Protein 1SNY (pdb70)

Structure (mmCIF, N/CA/C/O backbone):
data_1SNY
#
_entry.id   1SNY
#
_cell.length_a   71.700
_cell.length_b   73.900
_cell.length_c   92.300
_cell.angle_alpha   90.00
_cell.angle_beta   90.00
_cell.angle_gamma   90.00
#
_symmetry.space_group_name_H-M   'I 2 2 2'
#
loop_
_entity.id
_entity.type
_entity.pdbx_description
1 polymer 'sniffer CG10964-PA'
2 non-polymer 'NADP NICOTINAMIDE-ADENINE-DIN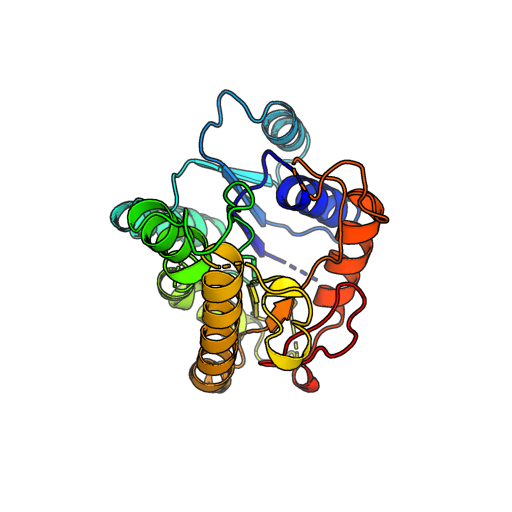UCLEOTIDE PHOSPHATE'
3 water water
#
loop_
_atom_site.group_PDB
_atom_site.id
_atom_site.type_symbol
_atom_site.label_atom_id
_atom_site.label_alt_id
_atom_site.label_comp_id
_atom_site.label_asym_id
_atom_site.label_entity_id
_atom_site.label_seq_id
_atom_site.pdbx_PDB_ins_code
_atom_site.Cartn_x
_atom_site.Cartn_y
_atom_site.Cartn_z
_atom_site.occupancy
_atom_site.B_iso_or_equiv
_atom_site.auth_seq_id
_atom_site.auth_comp_id
_atom_site.auth_asym_id
_atom_site.auth_atom_id
_atom_site.pdbx_PDB_model_num
ATOM 1 N N . HIS A 1 20 ? 21.531 6.811 23.725 1.00 39.67 1 HIS A N 1
ATOM 2 C CA . HIS A 1 20 ? 22.198 8.144 23.673 1.00 39.30 1 HIS A CA 1
ATOM 3 C C . HIS A 1 20 ? 21.176 9.278 23.688 1.00 39.06 1 HIS A C 1
ATOM 4 O O . HIS A 1 20 ? 20.172 9.233 22.981 1.00 39.60 1 HIS A O 1
ATOM 19 N N . ASN A 1 22 ? 20.676 12.977 22.738 1.00 33.51 3 ASN A N 1
ATOM 20 C CA . ASN A 1 22 ? 21.265 14.082 22.004 1.00 31.90 3 ASN A CA 1
ATOM 21 C C . ASN A 1 22 ? 21.182 15.358 22.826 1.00 30.64 3 ASN A C 1
ATOM 22 O O . ASN A 1 22 ? 22.172 16.074 22.969 1.00 30.91 3 ASN A O 1
ATOM 27 N N . SER A 1 23 ? 20.004 15.642 23.372 1.00 29.22 4 SER A N 1
ATOM 28 C CA . SER A 1 23 ? 19.834 16.847 24.168 1.00 26.90 4 SER A CA 1
ATOM 29 C C . SER A 1 23 ? 19.059 16.598 25.455 1.00 27.37 4 SER A C 1
ATOM 30 O O . SER A 1 23 ? 18.130 15.795 25.493 1.00 25.13 4 SER A O 1
ATOM 33 N N . ILE A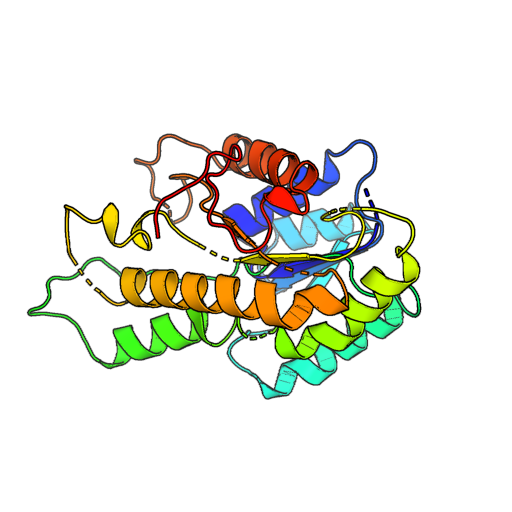 1 24 ? 19.454 17.292 26.514 1.00 25.03 5 ILE A N 1
ATOM 34 C CA . ILE A 1 24 ? 18.785 17.147 27.790 1.00 25.41 5 ILE A CA 1
ATOM 35 C C . ILE A 1 24 ? 18.765 18.470 28.527 1.00 25.07 5 ILE A C 1
ATOM 36 O O . ILE A 1 24 ? 19.723 19.248 28.462 1.00 26.45 5 ILE A O 1
ATOM 41 N N . LEU A 1 25 ? 17.654 18.728 29.206 1.00 24.00 6 LEU A N 1
ATOM 42 C CA . LEU A 1 25 ? 17.480 19.933 30.006 1.00 22.52 6 LEU A CA 1
ATOM 43 C C . LEU A 1 25 ? 17.342 19.480 31.461 1.00 24.18 6 LEU A C 1
ATOM 44 O O . LEU A 1 25 ? 16.456 18.688 31.778 1.00 23.08 6 LEU A O 1
ATOM 49 N N . ILE A 1 26 ? 18.227 19.960 32.332 1.00 22.41 7 ILE A N 1
ATOM 50 C CA . ILE A 1 26 ? 18.188 19.604 33.751 1.00 24.16 7 ILE A CA 1
ATOM 51 C C . ILE A 1 26 ? 18.091 20.879 34.582 1.00 25.04 7 ILE A C 1
ATOM 52 O O . ILE A 1 26 ? 18.906 21.784 34.418 1.00 26.25 7 ILE A O 1
ATOM 57 N N . THR A 1 27 ? 17.097 20.948 35.467 1.00 25.66 8 THR A N 1
ATOM 58 C CA . THR A 1 27 ? 16.907 22.126 36.318 1.00 25.59 8 THR A CA 1
ATOM 59 C C . THR A 1 27 ? 17.659 21.992 37.644 1.00 26.84 8 THR A C 1
ATOM 60 O O . THR A 1 27 ? 17.775 20.894 38.181 1.00 26.63 8 THR A O 1
ATOM 64 N N . GLY A 1 28 ? 18.177 23.114 38.153 1.00 29.41 9 GLY A N 1
ATOM 65 C CA . GLY A 1 28 ? 18.935 23.123 39.403 1.00 31.62 9 GLY A CA 1
ATOM 66 C C . GLY A 1 28 ? 20.250 22.350 39.347 1.00 35.74 9 GLY A C 1
ATOM 67 O O . GLY A 1 28 ? 20.379 21.299 39.985 1.00 37.02 9 GLY A O 1
ATOM 68 N N . CYS A 1 29 ? 21.242 22.864 38.616 1.00 36.87 10 CYS A N 1
ATOM 69 C CA . CYS A 1 29 ? 22.518 22.155 38.473 1.00 38.57 10 CYS A CA 1
ATOM 70 C C . CYS A 1 29 ? 23.755 22.746 39.158 1.00 40.87 10 CYS A C 1
ATOM 71 O O . CYS A 1 29 ? 24.859 22.207 39.021 1.00 40.59 10 CYS A O 1
ATOM 74 N N . ASN A 1 30 ? 23.590 23.844 39.886 1.00 42.33 11 ASN A N 1
ATOM 75 C CA . ASN A 1 30 ? 24.730 24.445 40.570 1.00 43.93 11 ASN A CA 1
ATOM 76 C C . ASN A 1 30 ? 25.062 23.675 41.845 1.00 44.93 11 ASN A C 1
ATOM 77 O O . ASN A 1 30 ? 26.199 23.712 42.323 1.00 45.38 11 ASN A O 1
ATOM 82 N N . ARG A 1 31 ? 24.071 22.968 42.385 1.00 44.69 12 ARG A N 1
ATOM 83 C CA . ARG A 1 31 ? 24.253 22.205 43.617 1.00 45.31 12 ARG A CA 1
ATOM 84 C C . ARG A 1 31 ? 23.914 20.723 43.492 1.00 44.80 12 ARG A C 1
ATOM 85 O O . ARG A 1 31 ? 23.590 20.227 42.416 1.00 46.54 12 ARG A O 1
ATOM 93 N N . GLY A 1 32 ? 23.992 20.039 44.630 1.00 42.89 13 GLY A N 1
ATOM 94 C CA . GLY A 1 32 ? 23.684 18.622 44.733 1.00 42.35 13 GLY A CA 1
ATOM 95 C C . GLY A 1 32 ? 23.553 17.747 43.498 1.00 41.75 13 GLY A C 1
ATOM 96 O O . GLY A 1 32 ? 24.398 17.767 42.606 1.00 40.69 13 GLY A O 1
ATOM 97 N N . LEU A 1 33 ? 22.475 16.968 43.463 1.00 40.92 14 LEU A N 1
ATOM 98 C CA . LEU A 1 33 ? 22.209 16.027 42.379 1.00 41.11 14 LEU A CA 1
ATOM 99 C C . LEU A 1 33 ? 22.229 16.629 40.972 1.00 41.38 14 LEU A C 1
ATOM 100 O O . LEU A 1 33 ? 22.637 15.965 40.013 1.00 40.58 14 LEU A O 1
ATOM 105 N N . GLY A 1 34 ? 21.793 17.878 40.844 1.00 41.17 15 GLY A N 1
ATOM 106 C CA . GLY A 1 34 ? 21.786 18.514 39.539 1.00 40.56 15 GLY A CA 1
ATOM 107 C C . GLY A 1 34 ? 23.191 18.548 38.975 1.00 41.06 15 GLY A C 1
ATOM 108 O O . GLY A 1 34 ? 23.438 18.138 37.839 1.00 40.15 15 GLY A O 1
ATOM 109 N N . LEU A 1 35 ? 24.119 19.035 39.789 1.00 40.67 16 LEU A N 1
ATOM 110 C CA . LEU A 1 35 ? 25.519 19.127 39.398 1.00 40.09 16 LEU A CA 1
ATOM 111 C C . LEU A 1 35 ? 26.113 17.732 39.224 1.00 39.80 16 LEU A C 1
ATOM 112 O O . LEU A 1 35 ? 26.927 17.498 38.329 1.00 38.66 16 LEU A O 1
ATOM 117 N N . GLY A 1 36 ? 25.703 16.812 40.093 1.00 38.86 17 GLY A N 1
ATOM 118 C CA . GLY A 1 36 ? 26.208 15.455 40.026 1.00 38.16 17 GLY A CA 1
ATOM 119 C C . GLY A 1 36 ? 25.811 14.787 38.729 1.00 38.58 17 GLY A C 1
ATOM 120 O O . GLY A 1 36 ? 26.601 14.047 38.134 1.00 38.22 17 GLY A O 1
ATOM 121 N N . LEU A 1 37 ? 24.582 15.050 38.289 1.00 37.07 18 LEU A N 1
ATOM 122 C CA . LEU A 1 37 ? 24.074 14.474 37.052 1.00 36.83 18 LEU A CA 1
ATOM 123 C C . LEU A 1 37 ? 24.843 15.028 35.866 1.00 35.91 18 LEU A C 1
ATOM 124 O O . LEU A 1 37 ? 25.180 14.292 34.944 1.00 36.30 18 LEU A O 1
ATOM 129 N N . VAL A 1 38 ? 25.108 16.332 35.885 1.00 35.72 19 VAL A N 1
ATOM 130 C CA . VAL A 1 38 ? 25.856 16.964 34.801 1.00 35.21 19 VAL A CA 1
ATOM 131 C C . VAL A 1 38 ? 27.176 16.225 34.604 1.00 36.59 19 VAL A C 1
ATOM 132 O O . VAL A 1 38 ? 27.482 15.765 33.505 1.00 37.09 19 VAL A O 1
ATOM 136 N N . LYS A 1 39 ? 27.948 16.098 35.679 1.00 36.76 20 LYS A N 1
ATOM 137 C CA . LYS A 1 39 ? 29.236 15.423 35.610 1.00 36.63 20 LYS A CA 1
ATOM 138 C C . LYS A 1 39 ? 29.109 13.982 35.133 1.00 37.84 20 LYS A C 1
ATOM 139 O O . LYS A 1 39 ? 29.897 13.527 34.309 1.00 37.84 20 LYS A O 1
ATOM 145 N N . ALA A 1 40 ? 28.119 13.264 35.649 1.00 37.32 21 ALA A N 1
ATOM 146 C CA . ALA A 1 40 ? 27.921 11.875 35.254 1.00 38.99 21 ALA A CA 1
ATOM 147 C C . ALA A 1 40 ? 27.552 11.774 33.776 1.00 39.85 21 ALA A C 1
ATOM 148 O O . ALA A 1 40 ? 27.906 10.804 33.109 1.00 40.02 21 ALA A O 1
ATOM 150 N N . LEU A 1 41 ? 26.834 12.773 33.272 1.00 40.68 22 LEU A N 1
ATOM 151 C CA . LEU A 1 41 ? 26.429 12.781 31.872 1.00 42.06 22 LEU A CA 1
ATOM 152 C C . LEU A 1 41 ? 27.660 12.923 30.991 1.00 44.22 22 LEU A C 1
ATOM 153 O O . LEU A 1 41 ? 27.764 12.290 29.936 1.00 43.72 22 LEU A O 1
ATOM 158 N N . LEU A 1 42 ? 28.593 13.756 31.441 1.00 44.69 23 LEU A N 1
ATOM 159 C CA . LEU A 1 42 ? 29.835 13.991 30.716 1.00 46.43 23 LEU A CA 1
ATOM 160 C C . LEU A 1 42 ? 30.706 12.735 30.665 1.00 47.91 23 LEU A C 1
ATOM 161 O O . LEU A 1 42 ? 31.241 12.388 29.613 1.00 48.91 23 LEU A O 1
ATOM 166 N N . ASN A 1 43 ? 30.842 12.052 31.799 1.00 48.88 24 ASN A N 1
ATOM 167 C CA . ASN A 1 43 ? 31.664 10.848 31.868 1.00 50.05 24 ASN A CA 1
ATOM 168 C C . ASN A 1 43 ? 31.159 9.734 30.962 1.00 50.37 24 ASN A C 1
ATOM 169 O O . ASN A 1 43 ? 31.800 8.691 30.839 1.00 50.00 24 ASN A O 1
ATOM 174 N N . LEU A 1 44 ? 30.007 9.946 30.337 1.00 50.66 25 LEU A N 1
ATOM 175 C CA . LEU A 1 44 ? 29.440 8.942 29.445 1.00 51.29 25 LEU A CA 1
ATOM 176 C C . LEU A 1 44 ? 30.271 8.839 28.170 1.00 51.86 25 LEU A C 1
ATOM 177 O O . LEU A 1 44 ? 30.771 9.843 27.662 1.00 50.76 25 LEU A O 1
ATOM 182 N N . PRO A 1 45 ? 30.430 7.618 27.636 1.00 51.92 26 PRO A N 1
ATOM 183 C CA . PRO A 1 45 ? 31.215 7.461 26.408 1.00 52.14 26 PRO A CA 1
ATOM 184 C C . PRO A 1 45 ? 30.687 8.393 25.320 1.00 51.92 26 PRO A C 1
ATOM 185 O O . PRO A 1 45 ? 31.460 9.068 24.639 1.00 52.42 26 PRO A O 1
ATOM 189 N N . GLN A 1 46 ? 29.364 8.430 25.181 1.00 50.86 27 GLN A N 1
ATOM 190 C CA . GLN A 1 46 ? 28.699 9.283 24.201 1.00 49.59 27 GLN A CA 1
ATOM 191 C C . GLN A 1 46 ? 27.875 10.335 24.943 1.00 48.04 27 GLN A C 1
ATOM 192 O O . GLN A 1 46 ? 26.658 10.216 25.053 1.00 47.59 27 GLN A O 1
ATOM 198 N N . PRO A 1 47 ? 28.533 11.379 25.468 1.00 46.95 28 PRO A N 1
ATOM 199 C CA . PRO A 1 47 ? 27.830 12.440 26.199 1.00 45.37 28 PRO A CA 1
ATOM 200 C C . PRO A 1 47 ? 26.845 13.198 25.314 1.00 43.67 28 PRO A C 1
ATOM 201 O O . PRO A 1 47 ? 26.969 13.195 24.090 1.00 45.46 28 PRO A O 1
ATOM 205 N N . PRO A 1 48 ? 25.845 13.853 25.920 1.00 42.00 29 PRO A N 1
ATOM 206 C CA . PRO A 1 48 ? 24.872 14.598 25.112 1.00 39.05 29 PRO A CA 1
ATOM 207 C C . PRO A 1 48 ? 25.533 15.707 24.296 1.00 36.88 29 PRO A C 1
ATOM 208 O O . PRO A 1 48 ? 26.530 16.287 24.726 1.00 35.11 29 PRO A O 1
ATOM 212 N N . GLN A 1 49 ? 24.974 15.998 23.124 1.00 34.39 30 GLN A N 1
ATOM 213 C CA . GLN A 1 49 ? 25.501 17.058 22.271 1.00 31.83 30 GLN A CA 1
ATOM 214 C C . GLN A 1 49 ? 25.107 18.400 22.866 1.00 31.34 30 GLN A C 1
ATOM 215 O O . GLN A 1 49 ? 25.854 19.376 22.787 1.00 29.67 30 GLN A O 1
ATOM 221 N N . HIS A 1 50 ? 23.921 18.444 23.463 1.00 30.86 31 HIS A N 1
ATOM 222 C CA . HIS A 1 50 ? 23.429 19.665 24.076 1.00 30.46 31 HIS A CA 1
ATOM 223 C C . HIS A 1 50 ? 22.946 19.354 25.485 1.00 32.50 31 HIS A C 1
ATOM 224 O O . HIS A 1 50 ? 21.964 18.628 25.678 1.00 32.43 31 HIS A O 1
ATOM 231 N N . LEU A 1 51 ? 23.657 19.898 26.464 1.00 31.20 32 LEU A N 1
ATOM 232 C CA . LEU A 1 51 ? 23.321 19.692 27.862 1.00 31.38 32 LEU A CA 1
ATOM 233 C C . LEU A 1 51 ? 22.903 21.039 28.441 1.00 29.65 32 LEU A C 1
ATOM 234 O O . LEU A 1 51 ? 23.755 21.826 28.847 1.00 29.35 32 LEU A O 1
ATOM 239 N N . PHE A 1 52 ? 21.599 21.313 28.454 1.00 27.83 33 PHE A N 1
ATOM 240 C CA . PHE A 1 52 ? 21.098 22.573 29.008 1.00 27.85 33 PHE A CA 1
ATOM 241 C C . PHE A 1 52 ? 20.968 22.462 30.518 1.00 30.03 33 PHE A C 1
ATOM 242 O O . PHE A 1 52 ? 20.397 21.497 31.044 1.00 26.82 33 PHE A O 1
ATOM 250 N N . THR A 1 53 ? 21.499 23.462 31.211 1.00 32.08 34 THR A N 1
ATOM 251 C CA . THR A 1 53 ? 21.481 23.485 32.664 1.00 35.41 34 THR A CA 1
ATOM 252 C C . THR A 1 53 ? 20.984 24.825 33.168 1.00 36.90 34 THR A C 1
ATOM 253 O O . THR A 1 53 ? 21.457 25.874 32.727 1.00 39.43 34 THR A O 1
ATOM 257 N N . THR A 1 54 ? 20.036 24.795 34.096 1.00 36.44 35 THR A N 1
ATOM 258 C CA . THR A 1 54 ? 19.505 26.025 34.659 1.00 35.93 35 THR A CA 1
ATOM 259 C C . THR A 1 54 ? 20.103 26.244 36.041 1.00 37.56 35 THR A C 1
ATOM 260 O O . THR A 1 54 ? 20.585 25.309 36.686 1.00 37.37 35 THR A O 1
ATOM 264 N N . CYS A 1 55 ? 20.073 27.492 36.481 1.00 37.97 36 CYS A N 1
ATOM 265 C CA . CYS A 1 55 ? 20.562 27.875 37.797 1.00 40.39 36 CYS A CA 1
ATOM 266 C C . CYS A 1 55 ? 20.083 29.304 37.973 1.00 40.87 36 CYS A C 1
ATOM 267 O O . CYS A 1 55 ? 19.910 30.022 36.990 1.00 41.48 36 CYS A O 1
ATOM 270 N N . ARG A 1 56 ? 19.846 29.711 39.214 1.00 43.30 37 ARG A N 1
ATOM 271 C CA . ARG A 1 56 ? 19.339 31.050 39.476 1.00 46.52 37 ARG A CA 1
ATOM 272 C C . ARG A 1 56 ? 20.376 32.166 39.471 1.00 48.39 37 ARG A C 1
ATOM 273 O O . ARG A 1 56 ? 20.053 33.314 39.168 1.00 47.42 37 ARG A O 1
ATOM 281 N N . ASN A 1 57 ? 21.618 31.832 39.802 1.00 50.51 38 ASN A N 1
ATOM 282 C CA . ASN A 1 57 ? 22.678 32.829 39.826 1.00 52.63 38 ASN A CA 1
ATOM 283 C C . ASN A 1 57 ? 23.909 32.300 39.106 1.00 53.60 38 ASN A C 1
ATOM 284 O O . ASN A 1 57 ? 24.696 31.540 39.674 1.00 53.27 38 ASN A O 1
ATOM 289 N N . ARG A 1 58 ? 24.067 32.695 37.847 1.00 54.73 39 ARG A N 1
ATOM 290 C CA . ARG A 1 58 ? 25.214 32.252 37.068 1.00 56.36 39 ARG A CA 1
ATOM 291 C C . ARG A 1 58 ? 26.495 32.785 37.698 1.00 57.71 39 ARG A C 1
ATOM 292 O O . ARG A 1 58 ? 27.537 32.129 37.648 1.00 57.77 39 ARG A O 1
ATOM 300 N N . GLU A 1 59 ? 26.409 33.976 38.290 1.00 59.02 40 GLU A N 1
ATOM 301 C CA . GLU A 1 59 ? 27.558 34.593 38.947 1.00 60.75 40 GLU A CA 1
ATOM 302 C C . GLU A 1 59 ? 28.134 33.576 39.922 1.00 61.25 40 GLU A C 1
ATOM 303 O O . GLU A 1 59 ? 29.351 33.421 40.034 1.00 61.79 40 GLU A O 1
ATOM 305 N N . GLN A 1 60 ? 27.247 32.889 40.634 1.00 61.60 41 GLN A N 1
ATOM 306 C CA . GLN A 1 60 ? 27.669 31.857 41.567 1.00 62.02 41 GLN A CA 1
ATOM 307 C C . GLN A 1 60 ? 27.897 30.632 40.694 1.00 62.17 41 GLN A C 1
ATOM 308 O O . GLN A 1 60 ? 28.417 30.751 39.583 1.00 62.56 41 GLN A O 1
ATOM 310 N N . ALA A 1 61 ? 27.500 29.462 41.179 1.00 62.08 42 ALA A N 1
ATOM 311 C CA . ALA A 1 61 ? 27.666 28.239 40.404 1.00 61.75 42 ALA A CA 1
ATOM 312 C C . ALA A 1 61 ? 29.016 28.255 39.696 1.00 61.13 42 ALA A C 1
ATOM 313 O O . ALA A 1 61 ? 29.099 28.030 38.488 1.00 60.23 42 ALA A O 1
ATOM 315 N N . LYS A 1 62 ? 30.069 28.541 40.454 1.00 60.61 43 LYS A N 1
ATOM 316 C CA . LYS A 1 62 ? 31.414 28.589 39.902 1.00 59.74 43 LYS A CA 1
ATOM 317 C C . LYS A 1 62 ? 31.765 27.243 39.284 1.00 59.08 43 LYS A C 1
ATOM 318 O O . LYS A 1 62 ? 32.270 27.177 38.164 1.00 58.91 43 LYS A O 1
ATOM 320 N N . GLU A 1 63 ? 31.490 26.170 40.018 1.00 57.94 44 GLU A N 1
ATOM 321 C CA . GLU A 1 63 ? 31.788 24.831 39.529 1.00 57.28 44 GLU A CA 1
ATOM 322 C C . GLU A 1 63 ? 31.047 24.522 38.229 1.00 56.57 44 GLU A C 1
ATOM 323 O O . GLU A 1 63 ? 31.612 23.912 37.324 1.00 55.84 44 GLU A O 1
ATOM 329 N N . LEU A 1 64 ? 29.789 24.946 38.136 1.00 55.85 45 LEU A N 1
ATOM 330 C CA . LEU A 1 64 ? 28.999 24.719 36.926 1.00 55.40 45 LEU A CA 1
ATOM 331 C C . LEU A 1 64 ? 29.509 25.634 35.822 1.00 55.84 45 LEU A C 1
ATOM 332 O O . LEU A 1 64 ? 29.601 25.237 34.659 1.00 55.20 45 LEU A O 1
ATOM 337 N N . GLU A 1 65 ? 29.834 26.866 36.199 1.00 56.38 46 GLU A N 1
ATOM 338 C CA . GLU A 1 65 ? 30.342 27.854 35.257 1.00 56.62 46 GLU A CA 1
ATOM 339 C C . GLU A 1 65 ? 31.718 27.420 34.756 1.00 56.64 46 GLU A C 1
ATOM 340 O O . GLU A 1 65 ? 32.111 27.729 33.629 1.00 56.20 46 GLU A O 1
ATOM 346 N N . ASP A 1 66 ? 32.442 26.695 35.604 1.00 56.25 47 ASP A N 1
ATOM 347 C CA . ASP A 1 66 ? 33.768 26.204 35.260 1.00 56.24 47 ASP A CA 1
ATOM 348 C C . ASP A 1 66 ? 33.634 25.010 34.324 1.00 56.21 47 ASP A C 1
ATOM 349 O O . ASP A 1 66 ? 34.383 24.882 33.356 1.00 56.68 47 ASP A O 1
ATOM 351 N N . LEU A 1 67 ? 32.680 24.133 34.620 1.00 55.62 48 LEU A N 1
ATOM 352 C CA . LEU A 1 67 ? 32.445 22.961 33.785 1.00 55.34 48 LEU A CA 1
ATOM 353 C C . LEU A 1 67 ? 32.061 23.425 32.388 1.00 55.06 48 LEU A C 1
ATOM 354 O O . LEU A 1 67 ? 32.385 22.775 31.394 1.00 56.11 48 LEU A O 1
ATOM 359 N N . ALA A 1 68 ? 31.365 24.557 32.325 1.00 54.70 49 ALA A N 1
ATOM 360 C CA . ALA A 1 68 ? 30.925 25.129 31.059 1.00 54.47 49 ALA A CA 1
ATOM 361 C C . ALA A 1 68 ? 32.122 25.610 30.249 1.00 54.69 49 ALA A C 1
ATOM 362 O O . ALA A 1 68 ? 32.227 25.342 29.050 1.00 53.86 49 ALA A O 1
ATOM 364 N N . LYS A 1 69 ? 33.024 26.321 30.916 1.00 54.66 50 LYS A N 1
ATOM 365 C CA . LYS A 1 69 ? 34.216 26.847 30.268 1.00 54.63 50 LYS A CA 1
ATOM 366 C C . LYS A 1 69 ? 35.142 25.736 29.784 1.00 53.77 50 LYS A C 1
ATOM 367 O O . LYS A 1 69 ? 36.092 25.992 29.047 1.00 54.85 50 LYS A O 1
ATOM 373 N N . ASN A 1 70 ? 34.862 24.504 30.195 1.00 52.22 51 ASN A N 1
ATOM 374 C CA . ASN A 1 70 ? 35.674 23.361 29.794 1.00 50.45 51 ASN A CA 1
ATOM 375 C C . ASN A 1 70 ? 34.912 22.399 28.890 1.00 49.30 51 ASN A C 1
ATOM 376 O O . ASN A 1 70 ? 35.510 21.562 28.214 1.00 48.53 51 ASN A O 1
ATOM 381 N N . HIS A 1 71 ? 33.589 22.513 28.887 1.00 47.29 52 HIS A N 1
ATOM 382 C CA . HIS A 1 71 ? 32.758 21.653 28.057 1.00 45.59 52 HIS A CA 1
ATOM 383 C C . HIS A 1 71 ? 31.729 22.503 27.315 1.00 44.80 52 HIS A C 1
ATOM 384 O O . HIS A 1 71 ? 30.780 23.015 27.915 1.00 44.56 52 HIS A O 1
ATOM 391 N N . SER A 1 72 ? 31.931 22.652 26.008 1.00 42.71 53 SER A N 1
ATOM 392 C CA . SER A 1 72 ? 31.048 23.459 25.175 1.00 41.45 53 SER A CA 1
ATOM 393 C C . SER A 1 72 ? 29.674 22.837 24.933 1.00 39.96 53 SER A C 1
ATOM 394 O O . SER A 1 72 ? 28.750 23.530 24.516 1.00 38.96 53 SER A O 1
ATOM 397 N N . ASN A 1 73 ? 29.535 21.538 25.181 1.00 39.57 54 ASN A N 1
ATOM 398 C CA . ASN A 1 73 ? 28.238 20.897 24.991 1.00 39.84 54 ASN A CA 1
ATOM 399 C C . ASN A 1 73 ? 27.300 21.343 26.113 1.00 39.85 54 ASN A C 1
ATOM 400 O O . ASN A 1 73 ? 26.088 21.137 26.053 1.00 39.47 54 ASN A O 1
ATOM 405 N N . ILE A 1 74 ? 27.875 21.974 27.131 1.00 39.59 55 ILE A N 1
ATOM 406 C CA . ILE A 1 74 ? 27.099 22.480 28.255 1.00 39.97 55 ILE A CA 1
ATOM 407 C C . ILE A 1 74 ? 26.551 23.861 27.904 1.00 39.58 55 ILE A C 1
ATOM 408 O O . ILE A 1 74 ? 27.270 24.705 27.372 1.00 40.40 55 ILE A O 1
ATOM 413 N N . HIS A 1 75 ? 25.271 24.078 28.188 1.00 39.97 56 HIS A N 1
ATOM 414 C CA . HIS A 1 75 ? 24.619 25.360 27.925 1.00 39.26 56 HIS A CA 1
ATOM 415 C C . HIS A 1 75 ? 23.984 25.829 29.230 1.00 40.33 56 HIS A C 1
ATOM 416 O O . HIS A 1 75 ? 23.113 25.152 29.779 1.00 39.18 56 HIS A O 1
ATOM 423 N N . ILE A 1 76 ? 24.415 26.982 29.729 1.00 39.06 57 ILE A N 1
ATOM 424 C CA . ILE A 1 76 ? 23.861 27.503 30.968 1.00 39.53 57 ILE A CA 1
ATOM 425 C C . ILE A 1 76 ? 22.743 28.503 30.701 1.00 39.11 57 ILE A C 1
ATOM 426 O O . ILE A 1 76 ? 22.931 29.489 29.992 1.00 38.45 57 ILE A O 1
ATOM 431 N N . LEU A 1 77 ? 21.574 28.231 31.269 1.00 38.42 58 LEU A N 1
ATOM 432 C CA . LEU A 1 77 ? 20.414 29.101 31.116 1.00 39.45 58 LEU A CA 1
ATOM 433 C C . LEU A 1 77 ? 20.070 29.615 32.509 1.00 40.18 58 LEU A C 1
ATOM 434 O O . LEU A 1 77 ? 19.921 28.824 33.444 1.00 40.97 58 LEU A O 1
ATOM 439 N N . GLU A 1 78 ? 19.951 30.931 32.656 1.00 40.98 59 GLU A N 1
ATOM 440 C CA . GLU A 1 78 ? 19.638 31.506 33.960 1.00 41.04 59 GLU A CA 1
ATOM 441 C C . GLU A 1 78 ? 18.158 31.833 34.081 1.00 40.12 59 GLU A C 1
ATOM 442 O O . GLU A 1 78 ? 17.588 32.527 33.236 1.00 40.37 59 GLU A O 1
ATOM 448 N N . ILE A 1 79 ? 17.539 31.334 35.147 1.00 37.75 60 ILE A N 1
ATOM 449 C CA . ILE A 1 79 ? 16.117 31.547 35.360 1.00 36.66 60 ILE A CA 1
ATOM 450 C C . ILE A 1 79 ? 15.678 31.062 36.733 1.00 36.54 60 ILE A C 1
ATOM 451 O O . ILE A 1 79 ? 16.280 30.147 37.298 1.00 35.21 60 ILE A O 1
ATOM 456 N N . ASP A 1 80 ? 14.644 31.695 37.278 1.00 36.85 61 ASP A N 1
ATOM 457 C CA . ASP A 1 80 ? 14.088 31.258 38.554 1.00 37.43 61 ASP A CA 1
ATOM 458 C C . ASP A 1 80 ? 12.771 30.618 38.127 1.00 36.96 61 ASP A C 1
ATOM 459 O O . ASP A 1 80 ? 11.833 31.304 37.715 1.00 35.79 61 ASP A O 1
ATOM 464 N N . LEU A 1 81 ? 12.723 29.294 38.206 1.00 35.50 62 LEU A N 1
ATOM 465 C CA . LEU A 1 81 ? 11.554 28.533 37.784 1.00 35.39 62 LEU A CA 1
ATOM 466 C C . LEU A 1 81 ? 10.193 29.030 38.275 1.00 34.61 62 LEU A C 1
ATOM 467 O O . LEU A 1 81 ? 9.160 28.645 37.729 1.00 33.89 62 LEU A O 1
ATOM 472 N N . ARG A 1 82 ? 10.187 29.889 39.290 1.00 34.93 63 ARG A N 1
ATOM 473 C CA . ARG A 1 82 ? 8.935 30.430 39.814 1.00 35.69 63 ARG A CA 1
ATOM 474 C C . ARG A 1 82 ? 8.344 31.483 38.873 1.00 36.47 63 ARG A C 1
ATOM 475 O O . ARG A 1 82 ? 7.175 31.851 38.991 1.00 35.84 63 ARG A O 1
ATOM 483 N N . ASN A 1 83 ? 9.151 31.959 37.931 1.00 38.04 64 ASN A N 1
ATOM 484 C CA . ASN A 1 83 ? 8.693 32.970 36.981 1.00 39.18 64 ASN A CA 1
ATOM 485 C C . ASN A 1 83 ? 8.131 32.315 35.723 1.00 38.86 64 ASN A C 1
ATOM 486 O O . ASN A 1 83 ? 8.806 32.229 34.693 1.00 38.37 64 ASN A O 1
ATOM 491 N N . PHE A 1 84 ? 6.883 31.867 35.817 1.00 37.62 65 PHE A N 1
ATOM 492 C CA . PHE A 1 84 ? 6.205 31.188 34.720 1.00 37.45 65 PHE A CA 1
ATOM 493 C C . PHE A 1 84 ? 6.186 31.922 33.383 1.00 38.23 65 PHE A C 1
ATOM 494 O O . PHE A 1 84 ? 6.071 31.292 32.330 1.00 37.41 65 PHE A O 1
ATOM 502 N N . ASP A 1 85 ? 6.295 33.247 33.414 1.00 39.53 66 ASP A N 1
ATOM 503 C CA . ASP A 1 85 ? 6.279 34.015 32.175 1.00 40.41 66 ASP A CA 1
ATOM 504 C C . ASP A 1 85 ? 7.617 33.940 31.461 1.00 39.80 66 ASP A C 1
ATOM 505 O O . ASP A 1 85 ? 7.716 34.245 30.273 1.00 40.75 66 ASP A O 1
ATOM 510 N N . ALA A 1 86 ? 8.642 33.519 32.191 1.00 38.87 67 ALA A N 1
ATOM 511 C CA . ALA A 1 86 ? 9.980 33.406 31.634 1.00 37.94 67 ALA A CA 1
ATOM 512 C C . ALA A 1 86 ? 10.193 32.100 30.863 1.00 37.35 67 ALA A C 1
ATOM 513 O O . ALA A 1 86 ? 11.206 31.937 30.184 1.00 38.04 67 ALA A O 1
ATOM 515 N N . TYR A 1 87 ? 9.244 31.174 30.963 1.00 37.54 68 TYR A N 1
ATOM 516 C CA . TYR A 1 87 ? 9.373 29.890 30.279 1.00 36.81 68 TYR A CA 1
ATOM 517 C C . TYR A 1 87 ? 9.381 29.993 28.762 1.00 37.16 68 TYR A C 1
ATOM 518 O O . TYR A 1 87 ? 10.162 29.311 28.098 1.00 36.79 68 TYR A O 1
ATOM 527 N N . ASP A 1 88 ? 8.505 30.828 28.213 1.00 38.46 69 ASP A N 1
ATOM 528 C CA . ASP A 1 88 ? 8.432 31.000 26.766 1.00 40.09 69 ASP A CA 1
ATOM 529 C C . ASP A 1 88 ? 9.810 31.239 26.156 1.00 39.68 69 ASP A C 1
ATOM 530 O O . ASP A 1 88 ? 10.125 30.704 25.095 1.00 39.90 69 ASP A O 1
ATOM 535 N N . LYS A 1 89 ? 10.635 32.034 26.830 1.00 38.93 70 LYS A N 1
ATOM 536 C CA . LYS A 1 89 ? 11.963 32.323 26.317 1.00 39.98 70 LYS A CA 1
ATOM 537 C C . LYS A 1 89 ? 12.919 31.166 26.557 1.00 39.76 70 LYS A C 1
ATOM 538 O O . LYS A 1 89 ? 13.824 30.926 25.757 1.00 39.31 70 LYS A O 1
ATOM 544 N N . LEU A 1 90 ? 12.732 30.455 27.665 1.00 38.01 71 LEU A N 1
ATOM 545 C CA . LEU A 1 90 ? 13.596 29.323 27.958 1.00 37.83 71 LEU A CA 1
ATOM 546 C C . LEU A 1 90 ? 13.495 28.368 26.777 1.00 36.57 71 LEU A C 1
ATOM 547 O O . LEU A 1 90 ? 14.505 27.973 26.198 1.00 36.67 71 LEU A O 1
ATOM 552 N N . VAL A 1 91 ? 12.264 28.015 26.421 1.00 35.33 72 VAL A N 1
ATOM 553 C CA . VAL A 1 91 ? 12.009 27.107 25.310 1.00 35.92 72 VAL A CA 1
ATOM 554 C C . VAL A 1 91 ? 12.489 27.684 23.984 1.00 35.78 72 VAL A C 1
ATOM 555 O O . VAL A 1 91 ? 12.917 26.946 23.098 1.00 34.89 72 VAL A O 1
ATOM 559 N N . ALA A 1 92 ? 12.412 29.004 23.847 1.00 36.01 73 ALA A N 1
ATOM 560 C CA . ALA A 1 92 ? 12.858 29.653 22.622 1.00 35.55 73 ALA A CA 1
ATOM 561 C C . ALA A 1 92 ? 14.347 29.402 22.448 1.00 34.24 73 ALA A C 1
ATOM 562 O O . ALA A 1 92 ? 14.788 28.953 21.393 1.00 36.03 73 ALA A O 1
ATOM 564 N N . ASP A 1 93 ? 15.118 29.679 23.495 1.00 34.41 74 ASP A N 1
ATOM 565 C CA . ASP A 1 93 ? 16.559 29.481 23.445 1.00 33.66 74 ASP A CA 1
ATOM 566 C C . ASP A 1 93 ? 16.915 28.034 23.121 1.00 33.08 74 ASP A C 1
ATOM 567 O O . ASP A 1 93 ? 17.853 27.768 22.370 1.00 30.22 74 ASP A O 1
ATOM 572 N N . ILE A 1 94 ? 16.167 27.096 23.687 1.00 31.95 75 ILE A N 1
ATOM 573 C CA . ILE A 1 94 ? 16.432 25.691 23.429 1.00 31.48 75 ILE A CA 1
ATOM 574 C C . ILE A 1 94 ? 16.172 25.359 21.965 1.00 33.04 75 ILE A C 1
ATOM 575 O O . ILE A 1 94 ? 17.043 24.826 21.278 1.00 34.64 75 ILE A O 1
ATOM 580 N N . GLU A 1 95 ? 14.976 25.687 21.488 1.00 34.99 76 GLU A N 1
ATOM 581 C CA . GLU A 1 95 ? 14.601 25.401 20.109 1.00 38.43 76 GLU A CA 1
ATOM 582 C C . GLU A 1 95 ? 15.601 25.980 19.108 1.00 39.02 76 GLU A C 1
ATOM 583 O O . GLU A 1 95 ? 15.904 25.356 18.092 1.00 38.86 76 GLU A O 1
ATOM 589 N N . GLY A 1 96 ? 16.115 27.170 19.400 1.00 39.84 77 GLY A N 1
ATOM 590 C CA . GLY A 1 96 ? 17.072 27.789 18.504 1.00 40.33 77 GLY A CA 1
ATOM 591 C C . GLY A 1 96 ? 18.312 26.934 18.332 1.00 41.81 77 GLY A C 1
ATOM 592 O O . GLY A 1 96 ? 18.902 26.881 17.249 1.00 42.91 77 GLY A O 1
ATOM 593 N N . VAL A 1 97 ? 18.702 26.247 19.400 1.00 41.02 78 VAL A N 1
ATOM 594 C CA . VAL A 1 97 ? 19.884 25.402 19.371 1.00 40.25 78 VAL A CA 1
ATOM 595 C C . VAL A 1 97 ? 19.618 24.006 18.813 1.00 40.51 78 VAL A C 1
ATOM 596 O O . VAL A 1 97 ? 20.352 23.533 17.943 1.00 39.74 78 VAL A O 1
ATOM 600 N N . THR A 1 98 ? 18.569 23.352 19.303 1.00 40.19 79 THR A N 1
ATOM 601 C CA . THR A 1 98 ? 18.239 21.999 18.858 1.00 40.04 79 THR A CA 1
ATOM 602 C C . THR A 1 98 ? 17.501 21.949 17.525 1.00 41.74 79 THR A C 1
ATOM 603 O O . THR A 1 98 ? 17.731 21.051 16.716 1.00 42.23 79 THR A O 1
ATOM 607 N N . LYS A 1 99 ? 16.602 22.903 17.310 1.00 43.18 80 LYS A N 1
ATOM 608 C CA . LYS A 1 99 ? 15.827 22.976 16.073 1.00 44.96 80 LYS A CA 1
ATOM 609 C C . LYS A 1 99 ? 14.941 21.751 15.844 1.00 44.12 80 LYS A C 1
ATOM 610 O O . LYS A 1 99 ? 14.228 21.311 16.746 1.00 45.82 80 LYS A O 1
ATOM 616 N N . ASP A 1 100 ? 14.999 21.201 14.636 1.00 44.01 81 ASP A N 1
ATOM 617 C CA . ASP A 1 100 ? 14.187 20.045 14.260 1.00 42.53 81 ASP A CA 1
ATOM 618 C C . ASP A 1 100 ? 14.474 18.762 15.030 1.00 40.06 81 ASP A C 1
ATOM 619 O O . ASP A 1 100 ? 13.803 17.757 14.819 1.00 39.76 81 ASP A O 1
ATOM 624 N N . GLN A 1 101 ? 15.473 18.776 15.904 1.00 37.25 82 GLN A N 1
ATOM 625 C CA . GLN A 1 101 ? 15.771 17.581 16.681 1.00 35.48 82 GLN A CA 1
ATOM 626 C C . GLN A 1 101 ? 15.051 17.585 18.026 1.00 32.57 82 GLN A C 1
ATOM 627 O O . GLN A 1 101 ? 15.032 16.571 18.720 1.00 33.26 82 GLN A O 1
ATOM 633 N N . GLY A 1 102 ? 14.463 18.727 18.380 1.00 28.31 83 GLY A N 1
ATOM 634 C CA . GLY A 1 102 ? 13.738 18.854 19.635 1.00 26.43 83 GLY A CA 1
ATOM 635 C C . GLY A 1 102 ? 14.578 18.610 20.879 1.00 26.03 83 GLY A C 1
ATOM 636 O O . GLY A 1 102 ? 15.809 18.675 20.838 1.00 25.51 83 GLY A O 1
ATOM 637 N N . LEU A 1 103 ? 13.906 18.325 21.991 1.00 23.69 84 LEU A N 1
ATOM 638 C CA . LEU A 1 103 ? 14.573 18.063 23.262 1.00 22.50 84 LEU A CA 1
ATOM 639 C C . LEU A 1 103 ? 14.270 16.623 23.651 1.00 22.38 84 LEU A C 1
ATOM 640 O O . LEU A 1 103 ? 13.106 16.256 23.791 1.00 21.46 84 LEU A O 1
ATOM 645 N N . ASN A 1 104 ? 15.300 15.805 23.824 1.00 21.54 85 ASN A N 1
ATOM 646 C CA . ASN A 1 104 ? 15.055 14.417 24.196 1.00 21.06 85 ASN A CA 1
ATOM 647 C C . ASN A 1 104 ? 14.633 14.226 25.638 1.00 21.79 85 ASN A C 1
ATOM 648 O O . ASN A 1 104 ? 13.786 13.386 25.926 1.00 21.99 85 ASN A O 1
ATOM 653 N N . VAL A 1 105 ? 15.218 14.990 26.556 1.00 21.63 86 VAL A N 1
ATOM 654 C CA . VAL A 1 105 ? 14.876 14.790 27.958 1.00 20.66 86 VAL A CA 1
ATOM 655 C C . VAL A 1 105 ? 14.722 16.029 28.798 1.00 20.57 86 VAL A C 1
ATOM 656 O O . VAL A 1 105 ? 15.553 16.938 28.744 1.00 21.25 86 VAL A O 1
ATOM 660 N N . LEU A 1 106 ? 13.638 16.063 29.569 1.00 18.69 87 LEU A N 1
ATOM 661 C CA . LEU A 1 106 ? 13.398 17.152 30.497 1.00 19.00 87 LEU A CA 1
ATOM 662 C C . LEU A 1 106 ? 13.591 16.480 31.839 1.00 19.81 87 LEU A C 1
ATOM 663 O O . LEU A 1 106 ? 12.868 15.535 32.172 1.00 20.32 87 LEU A O 1
ATOM 668 N N . PHE A 1 107 ? 14.577 16.944 32.597 1.00 19.81 88 PHE A N 1
ATOM 669 C CA . PHE A 1 107 ? 14.835 16.367 33.902 1.00 22.23 88 PHE A CA 1
ATOM 670 C C . PHE A 1 107 ? 14.550 17.402 34.979 1.00 22.03 88 PHE A C 1
ATOM 671 O O . PHE A 1 107 ? 15.401 18.246 35.279 1.00 23.22 88 PHE A O 1
ATOM 679 N N . ASN A 1 108 ? 13.332 17.341 35.526 1.00 20.50 89 ASN A N 1
ATOM 680 C CA . ASN A 1 108 ? 12.879 18.230 36.592 1.00 21.19 89 ASN A CA 1
ATOM 681 C C . ASN A 1 108 ? 13.606 17.829 37.866 1.00 23.14 89 ASN A C 1
ATOM 682 O O . ASN A 1 108 ? 13.208 16.878 38.538 1.00 23.11 89 ASN A O 1
ATOM 687 N N . ASN A 1 109 ? 14.658 18.562 38.214 1.00 23.08 90 ASN A N 1
ATOM 688 C CA . ASN A 1 109 ? 15.438 18.225 39.399 1.00 23.90 90 ASN A CA 1
ATOM 689 C C . ASN A 1 109 ? 15.305 19.261 40.494 1.00 25.37 90 ASN A C 1
ATOM 690 O O . ASN A 1 109 ? 15.433 18.941 41.672 1.00 26.76 90 ASN A O 1
ATOM 695 N N . ALA A 1 110 ? 15.051 20.503 40.098 1.00 26.55 91 ALA A N 1
ATOM 696 C CA . ALA A 1 110 ? 14.896 21.595 41.046 1.00 27.28 91 ALA A CA 1
ATOM 697 C C . ALA A 1 110 ? 13.832 21.263 42.083 1.00 28.49 91 ALA A C 1
ATOM 698 O O . ALA A 1 110 ? 12.697 20.935 41.744 1.00 31.00 91 ALA A O 1
ATOM 700 N N . GLY A 1 111 ? 14.206 21.359 43.352 1.00 28.75 92 GLY A N 1
ATOM 701 C CA . GLY A 1 111 ? 13.270 21.073 44.419 1.00 26.97 92 GLY A CA 1
ATOM 702 C C . GLY A 1 111 ? 13.722 21.722 45.709 1.00 25.62 92 GLY A C 1
ATOM 703 O O . GLY A 1 111 ? 14.864 22.169 45.809 1.00 26.12 92 GLY A O 1
ATOM 704 N N . ILE A 1 112 ? 12.823 21.792 46.687 1.00 23.76 93 ILE A N 1
ATOM 705 C CA . ILE A 1 112 ? 13.135 22.365 47.989 1.00 24.82 93 ILE A CA 1
ATOM 706 C C . ILE A 1 112 ? 12.478 21.525 49.069 1.00 27.20 93 ILE A C 1
ATOM 707 O O . ILE A 1 112 ? 11.470 20.866 48.829 1.00 25.65 93 ILE A O 1
ATOM 712 N N . ALA A 1 113 ? 13.066 21.549 50.259 1.00 30.10 94 ALA A N 1
ATOM 713 C CA . ALA A 1 113 ? 12.544 20.815 51.402 1.00 31.82 94 ALA A CA 1
ATOM 714 C C . ALA A 1 113 ? 12.708 21.703 52.624 1.00 33.86 94 ALA A C 1
ATOM 715 O O . ALA A 1 113 ? 13.829 21.950 53.068 1.00 37.33 94 ALA A O 1
ATOM 717 N N . PRO A 1 114 ? 11.597 22.210 53.178 1.00 34.75 95 PRO A N 1
ATOM 718 C CA . PRO A 1 114 ? 11.719 23.069 54.359 1.00 35.82 95 PRO A CA 1
ATOM 719 C C . PRO A 1 114 ? 12.202 22.269 55.561 1.00 35.70 95 PRO A C 1
ATOM 720 O O . PRO A 1 114 ? 12.255 21.042 55.518 1.00 35.26 95 PRO A O 1
ATOM 724 N N . LYS A 1 115 ? 12.560 22.971 56.629 1.00 38.16 96 LYS A N 1
ATOM 725 C CA . LYS A 1 115 ? 13.025 22.318 57.846 1.00 39.62 96 LYS A CA 1
ATOM 726 C C . LYS A 1 115 ? 11.907 21.461 58.422 1.00 38.91 96 LYS A C 1
ATOM 727 O O . LYS A 1 115 ? 10.734 21.813 58.323 1.00 38.88 96 LYS A O 1
ATOM 733 N N . SER A 1 116 ? 12.276 20.336 59.020 1.00 39.24 97 SER A N 1
ATOM 734 C CA . SER A 1 116 ? 11.308 19.435 59.635 1.00 39.85 97 SER A CA 1
ATOM 735 C C . SER A 1 116 ? 10.445 20.218 60.621 1.00 37.93 97 SER A C 1
ATOM 736 O O . SER A 1 116 ? 10.927 21.137 61.277 1.00 39.04 97 SER A O 1
ATOM 739 N N . ALA A 1 117 ? 9.167 19.867 60.714 1.00 35.82 98 ALA A N 1
ATOM 740 C CA . ALA A 1 117 ? 8.265 20.553 61.634 1.00 33.36 98 ALA A CA 1
ATOM 741 C C . ALA A 1 117 ? 7.022 19.725 61.941 1.00 32.95 98 ALA A C 1
ATOM 742 O O . ALA A 1 117 ? 6.454 19.077 61.058 1.00 31.94 98 ALA A O 1
ATOM 744 N N . ARG A 1 118 ? 6.600 19.753 63.202 1.00 32.19 99 ARG A N 1
ATOM 745 C CA . ARG A 1 118 ? 5.422 19.007 63.625 1.00 31.75 99 ARG A CA 1
ATOM 746 C C . ARG A 1 118 ? 4.146 19.680 63.132 1.00 30.06 99 ARG A C 1
ATOM 747 O O . ARG A 1 118 ? 4.125 20.881 62.879 1.00 28.08 99 ARG A O 1
ATOM 755 N N . ILE A 1 119 ? 3.081 18.898 62.994 1.00 29.22 100 ILE A N 1
ATOM 756 C CA . ILE A 1 119 ? 1.817 19.441 62.511 1.00 29.84 100 ILE A CA 1
ATOM 757 C C . ILE A 1 119 ? 1.391 20.689 63.283 1.00 31.25 100 ILE A C 1
ATOM 758 O O . ILE A 1 119 ? 0.825 21.619 62.709 1.00 31.04 100 ILE A O 1
ATOM 763 N N . THR A 1 120 ? 1.700 20.730 64.575 1.00 31.82 101 THR A N 1
ATOM 764 C CA . THR A 1 120 ? 1.336 21.878 65.402 1.00 31.82 101 THR A CA 1
ATOM 765 C C . THR A 1 120 ? 2.130 23.148 65.094 1.00 32.53 101 THR A C 1
ATOM 766 O O . THR A 1 120 ? 1.857 24.197 65.670 1.00 33.52 101 THR A O 1
ATOM 770 N N . ALA A 1 121 ? 3.101 23.058 64.188 1.00 32.63 102 ALA A N 1
ATOM 771 C CA . ALA A 1 121 ? 3.924 24.214 63.830 1.00 32.50 102 ALA A CA 1
ATOM 772 C C . ALA A 1 121 ? 3.979 24.487 62.326 1.00 31.47 102 ALA A C 1
ATOM 773 O O . ALA A 1 121 ? 4.698 25.383 61.873 1.00 31.80 102 ALA A O 1
ATOM 775 N N . VAL A 1 122 ? 3.215 23.723 61.553 1.00 29.12 103 VAL A N 1
ATOM 776 C CA . VAL A 1 122 ? 3.184 23.889 60.106 1.00 26.72 103 VAL A CA 1
ATOM 777 C C . VAL A 1 122 ? 2.586 25.237 59.695 1.00 26.83 103 VAL A C 1
ATOM 778 O O . VAL A 1 122 ? 1.547 25.646 60.205 1.00 26.52 103 VAL A O 1
ATOM 782 N N . ARG A 1 123 ? 3.255 25.926 58.777 1.00 27.09 104 ARG A N 1
ATOM 783 C CA . ARG A 1 123 ? 2.766 27.214 58.290 1.00 28.82 104 ARG A CA 1
ATOM 784 C C . ARG A 1 123 ? 2.188 27.081 56.886 1.00 27.35 104 ARG A C 1
ATOM 785 O O . ARG A 1 123 ? 2.766 26.417 56.033 1.00 26.32 104 ARG A O 1
ATOM 793 N N . SER A 1 124 ? 1.066 27.747 56.640 1.00 28.25 105 SER A N 1
ATOM 794 C CA . SER A 1 124 ? 0.419 27.703 55.337 1.00 28.29 105 SER A CA 1
ATOM 795 C C . SER A 1 124 ? 1.332 28.158 54.194 1.00 30.81 105 SER A C 1
ATOM 796 O O . SER A 1 124 ? 1.245 27.643 53.077 1.00 28.45 105 SER A O 1
ATOM 799 N N . GLN A 1 125 ? 2.205 29.126 54.460 1.00 30.27 106 GLN A N 1
ATOM 800 C CA . GLN A 1 125 ? 3.078 29.617 53.405 1.00 30.64 106 GLN A CA 1
ATOM 801 C C . GLN A 1 125 ? 4.125 28.585 53.019 1.00 29.14 106 GLN A C 1
ATOM 802 O O . GLN A 1 125 ? 4.480 28.451 51.847 1.00 28.03 106 GLN A O 1
ATOM 808 N N . GLU A 1 126 ? 4.608 27.851 54.012 1.00 28.49 107 GLU A N 1
ATOM 809 C CA . GLU A 1 126 ? 5.610 26.824 53.785 1.00 28.75 107 GLU A CA 1
ATOM 810 C C . GLU A 1 126 ? 4.999 25.726 52.911 1.00 27.61 107 GLU A C 1
ATOM 811 O O . GLU A 1 126 ? 5.669 25.151 52.062 1.00 27.63 107 GLU A O 1
ATOM 817 N N . LEU A 1 127 ? 3.720 25.439 53.121 1.00 26.08 108 LEU A N 1
ATOM 818 C CA . LEU A 1 127 ? 3.045 24.417 52.328 1.00 24.14 108 LEU A CA 1
ATOM 819 C C . LEU A 1 127 ? 2.881 24.880 50.879 1.00 23.91 108 LEU A C 1
ATOM 820 O O . LEU A 1 127 ? 3.269 24.177 49.947 1.00 23.38 108 LEU A O 1
ATOM 825 N N . LEU A 1 128 ? 2.320 26.072 50.693 1.00 23.82 109 LEU A N 1
ATOM 826 C CA . LEU A 1 128 ? 2.109 26.615 49.358 1.00 25.61 109 LEU A CA 1
ATOM 827 C C . LEU A 1 128 ? 3.416 26.779 48.583 1.00 23.11 109 LEU A C 1
ATOM 828 O O . LEU A 1 128 ? 3.490 26.430 47.409 1.00 19.82 109 LEU A O 1
ATOM 833 N N . ASP A 1 129 ? 4.450 27.312 49.232 1.00 24.67 110 ASP A N 1
ATOM 834 C CA . ASP A 1 129 ? 5.732 27.504 48.555 1.00 22.59 110 ASP A CA 1
ATOM 835 C C . ASP A 1 129 ? 6.368 26.188 48.103 1.00 24.40 110 ASP A C 1
ATOM 836 O O . ASP A 1 129 ? 6.937 26.101 47.000 1.00 22.81 110 ASP A O 1
ATOM 841 N N . THR A 1 130 ? 6.278 25.168 48.953 1.00 21.36 111 THR A N 1
ATOM 842 C CA . THR A 1 130 ? 6.865 23.875 48.617 1.00 22.25 111 THR A CA 1
ATOM 843 C C . THR A 1 130 ? 6.064 23.260 47.475 1.00 18.13 111 THR A C 1
ATOM 844 O O . THR A 1 130 ? 6.627 22.702 46.538 1.00 18.26 111 THR A O 1
ATOM 848 N N . LEU A 1 131 ? 4.746 23.374 47.554 1.00 19.69 112 LEU A N 1
ATOM 849 C CA . LEU A 1 131 ? 3.899 22.847 46.498 1.00 18.25 112 LEU A CA 1
ATOM 850 C C . LEU A 1 131 ? 4.153 23.573 45.171 1.00 19.26 112 LEU A C 1
ATOM 851 O O . LEU A 1 131 ? 4.110 22.967 44.103 1.00 18.61 112 LEU A O 1
ATOM 856 N N . GLN A 1 132 ? 4.426 24.874 45.220 1.00 19.66 113 GLN A N 1
ATOM 857 C CA . GLN A 1 132 ? 4.677 25.600 43.974 1.00 16.71 113 GLN A CA 1
ATOM 858 C C . GLN A 1 132 ? 5.973 25.177 43.274 1.00 18.35 113 GLN A C 1
ATOM 859 O O . GLN A 1 132 ? 5.988 24.956 42.067 1.00 19.68 113 GLN A O 1
ATOM 865 N N . THR A 1 133 ? 7.056 25.048 44.030 1.00 19.54 114 THR A N 1
ATOM 866 C CA . THR A 1 133 ? 8.346 24.674 43.458 1.00 21.19 114 THR A CA 1
ATOM 867 C C . THR A 1 133 ? 8.496 23.185 43.130 1.00 20.49 114 THR A C 1
ATOM 868 O O . THR A 1 133 ? 9.048 22.827 42.087 1.00 20.94 114 THR A O 1
ATOM 872 N N . ASN A 1 134 ? 8.001 22.323 44.013 1.00 21.17 115 ASN A N 1
ATOM 873 C CA . ASN A 1 134 ? 8.133 20.881 43.799 1.00 19.17 115 ASN A CA 1
ATOM 874 C C . ASN A 1 134 ? 7.040 20.251 42.944 1.00 18.95 115 ASN A C 1
ATOM 875 O O . ASN A 1 134 ? 7.222 19.157 42.398 1.00 19.02 115 ASN A O 1
ATOM 880 N N . THR A 1 135 ? 5.910 20.930 42.807 1.00 17.43 116 THR A N 1
ATOM 881 C CA . THR A 1 135 ? 4.801 20.346 42.052 1.00 17.31 116 THR A CA 1
ATOM 882 C C . THR A 1 135 ? 4.373 21.147 40.828 1.00 19.06 116 THR A C 1
ATOM 883 O O . THR A 1 135 ? 4.389 20.647 39.695 1.00 17.37 116 THR A O 1
ATOM 887 N N . VAL A 1 136 ? 3.999 22.401 41.057 1.00 19.45 117 VAL A N 1
ATOM 888 C CA . VAL A 1 136 ? 3.541 23.255 39.971 1.00 19.40 117 VAL A CA 1
ATOM 889 C C . VAL A 1 136 ? 4.613 23.518 38.918 1.00 17.99 117 VAL A C 1
ATOM 890 O O . VAL A 1 136 ? 4.335 23.439 37.723 1.00 18.61 117 VAL A O 1
ATOM 894 N N . VAL A 1 137 ? 5.838 23.816 39.349 1.00 19.88 118 VAL A N 1
ATOM 895 C CA . VAL A 1 137 ? 6.921 24.078 38.404 1.00 19.21 118 VAL A CA 1
ATOM 896 C C . VAL A 1 137 ? 7.154 22.906 37.446 1.00 20.40 118 VAL A C 1
ATOM 897 O O . VAL A 1 137 ? 7.159 23.074 36.231 1.00 18.98 118 VAL A O 1
ATOM 901 N N . PRO A 1 138 ? 7.344 21.692 37.981 1.00 19.50 119 PRO A N 1
ATOM 902 C CA . PRO A 1 138 ? 7.564 20.566 37.066 1.00 19.40 119 PRO A CA 1
ATOM 903 C C . PRO A 1 138 ? 6.431 20.395 36.047 1.00 17.31 119 PRO A C 1
ATOM 904 O O . PRO A 1 138 ? 6.676 20.041 34.898 1.00 15.86 119 PRO A O 1
ATOM 908 N N . ILE A 1 139 ? 5.192 20.631 36.473 1.00 17.52 120 ILE A N 1
ATOM 909 C CA . ILE A 1 139 ? 4.045 20.487 35.572 1.00 18.04 120 ILE A CA 1
ATOM 910 C C . ILE A 1 139 ? 4.083 21.572 34.498 1.00 19.38 120 ILE A C 1
ATOM 911 O O . ILE A 1 139 ? 3.883 21.306 33.317 1.00 20.61 120 ILE A O 1
ATOM 924 N N . LEU A 1 141 ? 6.722 23.355 33.504 1.00 16.57 122 LEU A N 1
ATOM 925 C CA . LEU A 1 141 ? 7.883 23.247 32.629 1.00 19.11 122 LEU A CA 1
ATOM 926 C C . LEU A 1 141 ? 7.626 22.120 31.631 1.00 20.02 122 LEU A C 1
ATOM 927 O O . LEU A 1 141 ? 8.002 22.215 30.465 1.00 20.29 122 LEU A O 1
ATOM 932 N N . ALA A 1 142 ? 6.981 21.049 32.094 1.00 21.28 123 ALA A N 1
ATOM 933 C CA . ALA A 1 142 ? 6.671 19.931 31.211 1.00 21.64 123 ALA A CA 1
ATOM 934 C C . ALA A 1 142 ? 5.800 20.479 30.091 1.00 23.12 123 ALA A C 1
ATOM 935 O O . ALA A 1 142 ? 6.041 20.215 28.915 1.00 22.51 123 ALA A O 1
ATOM 937 N N . LYS A 1 143 ? 4.798 21.267 30.475 1.00 23.39 124 LYS A N 1
ATOM 938 C CA . LYS A 1 143 ? 3.874 21.878 29.522 1.00 23.38 124 LYS A CA 1
ATOM 939 C C . LYS A 1 143 ? 4.618 22.674 28.454 1.00 21.87 124 LYS A C 1
ATOM 940 O O . LYS A 1 143 ? 4.385 22.497 27.250 1.00 20.61 124 LYS A O 1
ATOM 946 N N . ALA A 1 144 ? 5.518 23.542 28.901 1.00 23.64 125 ALA A N 1
ATOM 947 C CA . ALA A 1 144 ? 6.286 24.390 27.997 1.00 23.80 125 ALA A CA 1
ATOM 948 C C . ALA A 1 144 ? 7.197 23.611 27.056 1.00 24.32 125 ALA A C 1
ATOM 949 O O . ALA A 1 144 ? 7.331 23.957 25.887 1.00 22.16 125 ALA A O 1
ATOM 951 N N . CYS A 1 145 ? 7.817 22.555 27.566 1.00 22.82 126 CYS A N 1
ATOM 952 C CA . CYS A 1 145 ? 8.724 21.742 26.768 1.00 23.70 126 CYS A CA 1
ATOM 953 C C . CYS A 1 145 ? 8.031 20.745 25.857 1.00 24.05 126 CYS A C 1
ATOM 954 O O . CYS A 1 145 ? 8.680 20.127 25.015 1.00 25.48 126 CYS A O 1
ATOM 957 N N . LEU A 1 146 ? 6.721 20.586 26.009 1.00 25.17 127 LEU A N 1
ATOM 958 C CA . LEU A 1 146 ? 5.992 19.610 25.199 1.00 25.12 127 LEU A CA 1
ATOM 959 C C . LEU A 1 146 ? 6.275 19.680 23.693 1.00 23.89 127 LEU A C 1
ATOM 960 O O . LEU A 1 146 ? 6.529 18.656 23.058 1.00 21.42 127 LEU A O 1
ATOM 965 N N . PRO A 1 147 ? 6.239 20.886 23.099 1.00 24.80 128 PRO A N 1
ATOM 966 C CA . PRO A 1 147 ? 6.511 20.967 21.659 1.00 25.40 128 PRO A CA 1
ATOM 967 C C . PRO A 1 147 ? 7.877 20.379 21.303 1.00 24.50 128 PRO A C 1
ATOM 968 O O . PRO A 1 147 ? 8.005 19.616 20.337 1.00 27.74 128 PRO A O 1
ATOM 972 N N . LEU A 1 148 ? 8.889 20.728 22.091 1.00 23.42 129 LEU A N 1
ATOM 973 C CA . LEU A 1 148 ? 10.246 20.235 21.874 1.00 22.88 129 LEU A CA 1
ATOM 974 C C . LEU A 1 148 ? 10.344 18.722 22.084 1.00 22.40 129 LEU A C 1
ATOM 975 O O . LEU A 1 148 ? 11.037 18.026 21.339 1.00 20.99 129 LEU A O 1
ATOM 980 N N . LEU A 1 149 ? 9.664 18.222 23.109 1.00 21.87 130 LEU A N 1
ATOM 981 C CA . LEU A 1 149 ? 9.690 16.793 23.416 1.00 19.89 130 LEU A CA 1
ATOM 982 C C . LEU A 1 149 ? 9.010 15.976 22.322 1.00 20.56 130 LEU A C 1
ATOM 983 O O . LEU A 1 149 ? 9.437 14.864 22.003 1.00 22.42 130 LEU A O 1
ATOM 988 N N . LYS A 1 150 ? 7.950 16.525 21.742 1.00 20.81 131 LYS A N 1
ATOM 989 C CA . LYS A 1 150 ? 7.234 15.827 20.687 1.00 23.40 131 LYS A CA 1
ATOM 990 C C . LYS A 1 150 ? 8.046 15.808 19.401 1.00 24.22 131 LYS A C 1
ATOM 991 O O . LYS A 1 150 ? 7.998 14.833 18.649 1.00 24.54 131 LYS A O 1
ATOM 997 N N . LYS A 1 151 ? 8.783 16.885 19.139 1.00 24.35 132 LYS A N 1
ATOM 998 C CA . LYS A 1 151 ? 9.605 16.929 17.934 1.00 26.69 132 LYS A CA 1
ATOM 999 C C . LYS A 1 151 ? 10.690 15.866 18.048 1.00 26.55 132 LYS A C 1
ATOM 1000 O O . LYS A 1 151 ? 10.984 15.157 17.082 1.00 28.02 132 LYS A O 1
ATOM 1006 N N . ALA A 1 152 ? 11.276 15.749 19.238 1.00 25.02 133 ALA A N 1
ATOM 1007 C CA . ALA A 1 152 ? 12.329 14.770 19.472 1.00 25.73 133 ALA A CA 1
ATOM 1008 C C . ALA A 1 152 ? 11.751 13.369 19.369 1.00 25.76 133 ALA A C 1
ATOM 1009 O O . ALA A 1 152 ? 12.384 12.473 18.812 1.00 26.10 133 ALA A O 1
ATOM 1011 N N . ALA A 1 153 ? 10.545 13.187 19.900 1.00 26.45 134 ALA A N 1
ATOM 1012 C CA . ALA A 1 153 ? 9.884 11.883 19.860 1.00 27.28 134 ALA A CA 1
ATOM 1013 C C . ALA A 1 153 ? 9.600 11.477 18.422 1.00 29.14 134 ALA A C 1
ATOM 1014 O O . ALA A 1 153 ? 9.728 10.307 18.063 1.00 30.11 134 ALA A O 1
ATOM 1016 N N . LYS A 1 154 ? 9.212 12.449 17.603 1.00 30.57 135 LYS A N 1
ATOM 1017 C CA . LYS A 1 154 ? 8.915 12.190 16.198 1.00 33.24 135 LYS A CA 1
ATOM 1018 C C . LYS A 1 154 ? 10.205 11.925 15.424 1.00 33.36 135 LYS A C 1
ATOM 1019 O O . LYS A 1 154 ? 10.282 10.991 14.622 1.00 34.45 135 LYS A O 1
ATOM 1025 N N . ALA A 1 155 ? 11.220 12.744 15.679 1.00 32.69 136 ALA A N 1
ATOM 1026 C CA . ALA A 1 155 ? 12.502 12.603 15.000 1.00 33.77 136 ALA A CA 1
ATOM 1027 C C . ALA A 1 155 ? 13.122 11.240 15.253 1.00 34.50 136 ALA A C 1
ATOM 1028 O O . ALA A 1 155 ? 13.926 10.763 14.459 1.00 34.43 136 ALA A O 1
ATOM 1030 N N . ASN A 1 156 ? 12.736 10.612 16.359 1.00 35.40 137 ASN A N 1
ATOM 1031 C CA . ASN A 1 156 ? 13.269 9.306 16.729 1.00 36.99 137 ASN A CA 1
ATOM 1032 C C . ASN A 1 156 ? 12.159 8.269 16.845 1.00 37.88 137 ASN A C 1
ATOM 1033 O O . ASN A 1 156 ? 12.274 7.310 17.609 1.00 39.21 137 ASN A O 1
ATOM 1038 N N . GLU A 1 157 ? 11.098 8.448 16.066 1.00 40.01 138 GLU A N 1
ATOM 1039 C CA . GLU A 1 157 ? 9.955 7.542 16.118 1.00 42.66 138 GLU A CA 1
ATOM 1040 C C . GLU A 1 157 ? 10.248 6.084 15.770 1.00 43.53 138 GLU A C 1
ATOM 1041 O O . GLU A 1 157 ? 9.453 5.199 16.083 1.00 43.20 138 GLU A O 1
ATOM 1047 N N . SER A 1 158 ? 11.386 5.827 15.137 1.00 43.81 139 SER A N 1
ATOM 1048 C CA . SER A 1 158 ? 11.739 4.460 14.770 1.00 44.55 139 SER A CA 1
ATOM 1049 C C . SER A 1 158 ? 12.386 3.728 15.941 1.00 43.52 139 SER A C 1
ATOM 1050 O O . SER A 1 158 ? 12.673 2.534 15.854 1.00 44.08 139 SER A O 1
ATOM 1053 N N . GLN A 1 159 ? 12.612 4.446 17.036 1.00 42.40 140 GLN A N 1
ATOM 1054 C CA . GLN A 1 159 ? 13.232 3.861 18.221 1.00 41.23 140 GLN A CA 1
ATOM 1055 C C . GLN A 1 159 ? 12.209 3.568 19.312 1.00 39.27 140 GLN A C 1
ATOM 1056 O O . GLN A 1 159 ? 11.108 4.121 19.312 1.00 37.89 140 GLN A O 1
ATOM 1062 N N . PRO A 1 160 ? 12.558 2.682 20.257 1.00 37.96 141 PRO A N 1
ATOM 1063 C CA . PRO A 1 160 ? 11.628 2.353 21.338 1.00 36.11 141 PRO A CA 1
ATOM 1064 C C . PRO A 1 160 ? 11.604 3.510 22.329 1.00 34.08 141 PRO A C 1
ATOM 1065 O O . PRO A 1 160 ? 12.426 4.422 22.242 1.00 31.53 141 PRO A O 1
ATOM 1077 N N . GLY A 1 162 ? 12.267 5.708 25.509 1.00 27.88 143 GLY A N 1
ATOM 1078 C CA . GLY A 1 162 ? 13.428 5.815 26.369 1.00 27.46 143 GLY A CA 1
ATOM 1079 C C . GLY A 1 162 ? 14.016 7.205 26.255 1.00 27.32 143 GLY A C 1
ATOM 1080 O O . GLY A 1 162 ? 13.520 8.032 25.486 1.00 26.11 143 GLY A O 1
ATOM 1081 N N . VAL A 1 163 ? 15.073 7.472 27.008 1.00 27.42 144 VAL A N 1
ATOM 1082 C CA . VAL A 1 163 ? 15.701 8.784 26.963 1.00 28.06 144 VAL A CA 1
ATOM 1083 C C . VAL A 1 163 ? 16.298 9.049 25.583 1.00 29.26 144 VAL A C 1
ATOM 1084 O O . VAL A 1 163 ? 16.553 10.194 25.217 1.00 29.98 144 VAL A O 1
ATOM 1088 N N . GLY A 1 164 ? 16.511 7.983 24.819 1.00 28.46 145 GLY A N 1
ATOM 1089 C CA . GLY A 1 164 ? 17.053 8.130 23.485 1.00 28.55 145 GLY A CA 1
ATOM 1090 C C . GLY A 1 164 ? 16.036 8.747 22.545 1.00 27.79 145 GLY A C 1
ATOM 1091 O O . GLY A 1 164 ? 16.400 9.299 21.504 1.00 30.13 145 GLY A O 1
ATOM 1092 N N . ARG A 1 165 ? 14.759 8.662 22.906 1.00 25.65 146 ARG A N 1
ATOM 1093 C CA . ARG A 1 165 ? 13.689 9.219 22.085 1.00 24.67 146 ARG A CA 1
ATOM 1094 C C . ARG A 1 165 ? 13.177 10.512 22.719 1.00 24.79 146 ARG A C 1
ATOM 1095 O O . ARG A 1 165 ? 13.551 11.606 22.294 1.00 23.85 146 ARG A O 1
ATOM 1103 N N . ALA A 1 166 ? 12.329 10.383 23.737 1.00 23.78 147 ALA A N 1
ATOM 1104 C CA . ALA A 1 166 ? 11.789 11.540 24.445 1.00 23.26 147 ALA A CA 1
ATOM 1105 C C . ALA A 1 166 ? 11.310 11.101 25.824 1.00 24.99 147 ALA A C 1
ATOM 1106 O O . ALA A 1 166 ? 10.680 10.047 25.966 1.00 22.31 147 ALA A O 1
ATOM 1108 N N . ALA A 1 167 ? 11.598 11.910 26.839 1.00 22.67 148 ALA A N 1
ATOM 1109 C CA . ALA A 1 167 ? 11.192 11.553 28.189 1.00 21.86 148 ALA A CA 1
ATOM 1110 C C . ALA A 1 167 ? 11.245 12.693 29.182 1.00 21.55 148 ALA A C 1
ATOM 1111 O O . ALA A 1 167 ? 12.041 13.622 29.047 1.00 17.88 148 ALA A O 1
ATOM 1113 N N . ILE A 1 168 ? 10.386 12.599 30.192 1.00 19.72 149 ILE A N 1
ATOM 1114 C CA . ILE A 1 168 ? 10.353 13.573 31.268 1.00 21.34 149 ILE A CA 1
ATOM 1115 C C . ILE A 1 168 ? 10.675 12.780 32.523 1.00 22.10 149 ILE A C 1
ATOM 1116 O O . ILE A 1 168 ? 9.955 11.838 32.862 1.00 23.70 149 ILE A O 1
ATOM 1121 N N . ILE A 1 169 ? 11.757 13.138 33.200 1.00 21.62 150 ILE A N 1
ATOM 1122 C CA . ILE A 1 169 ? 12.114 12.443 34.426 1.00 20.89 150 ILE A CA 1
ATOM 1123 C C . ILE A 1 169 ? 11.876 13.414 35.568 1.00 20.20 150 ILE A C 1
ATOM 1124 O O . ILE A 1 169 ? 12.516 14.468 35.645 1.00 19.58 150 ILE A O 1
ATOM 1129 N N . ASN A 1 170 ? 10.939 13.077 36.444 1.00 18.27 151 ASN A N 1
ATOM 1130 C CA . ASN A 1 170 ? 10.652 13.938 37.582 1.00 18.98 151 ASN A CA 1
ATOM 1131 C C . ASN A 1 170 ? 11.364 13.424 38.812 1.00 19.71 151 ASN A C 1
ATOM 1132 O O . ASN A 1 170 ? 11.093 12.317 39.279 1.00 20.73 151 ASN A O 1
ATOM 1145 N N . SER A 1 172 ? 11.655 12.681 42.199 1.00 20.23 153 SER A N 1
ATOM 1146 C CA . SER A 1 172 ? 10.713 12.605 43.311 1.00 20.53 153 SER A CA 1
ATOM 1147 C C . SER A 1 172 ? 11.452 12.196 44.580 1.00 19.06 153 SER A C 1
ATOM 1148 O O . SER A 1 172 ? 12.633 12.463 44.712 1.00 22.27 153 SER A O 1
ATOM 1151 N N . SER A 1 173 ? 10.762 11.545 45.510 1.00 19.63 154 SER A N 1
ATOM 1152 C CA . SER A 1 173 ? 11.380 11.109 46.764 1.00 22.07 154 SER A CA 1
ATOM 1153 C C . SER A 1 173 ? 10.605 9.954 47.384 1.00 22.65 154 SER A C 1
ATOM 1154 O O . SER A 1 173 ? 9.393 9.876 47.224 1.00 19.33 154 SER A O 1
ATOM 1157 N N . ILE A 1 174 ? 11.301 9.065 48.096 1.00 22.94 155 ILE A N 1
ATOM 1158 C CA . ILE A 1 174 ? 10.629 7.926 48.723 1.00 24.85 155 ILE A CA 1
ATOM 1159 C C . ILE A 1 174 ? 9.659 8.440 49.785 1.00 24.48 155 ILE A C 1
ATOM 1160 O O . ILE A 1 174 ? 8.699 7.759 50.147 1.00 22.97 155 ILE A O 1
ATOM 1165 N N . LEU A 1 175 ? 9.908 9.650 50.277 1.00 23.75 156 LEU A N 1
ATOM 1166 C CA . LEU A 1 175 ? 9.034 10.251 51.283 1.00 25.52 156 LEU A CA 1
ATOM 1167 C C . LEU A 1 175 ? 7.693 10.573 50.636 1.00 24.20 156 LEU A C 1
ATOM 1168 O O . LEU A 1 175 ? 6.711 10.868 51.320 1.00 24.55 156 LEU A O 1
ATOM 1173 N N . GLY A 1 176 ? 7.667 10.523 49.309 1.00 23.22 157 GLY A N 1
ATOM 1174 C CA . GLY A 1 176 ? 6.442 10.771 48.578 1.00 23.18 157 GLY A CA 1
ATOM 1175 C C . GLY A 1 176 ? 5.654 9.479 48.465 1.00 22.27 157 GLY A C 1
ATOM 1176 O O . GLY A 1 176 ? 4.542 9.463 47.951 1.00 20.81 157 GLY A O 1
ATOM 1177 N N . SER A 1 177 ? 6.245 8.386 48.940 1.00 21.86 158 SER A N 1
ATOM 1178 C CA . SER A 1 177 ? 5.571 7.091 48.897 1.00 23.08 158 SER A CA 1
ATOM 1179 C C . SER A 1 177 ? 4.602 7.030 50.068 1.00 21.77 158 SER A C 1
ATOM 1180 O O . SER A 1 177 ? 5.019 6.858 51.211 1.00 26.14 158 SER A O 1
ATOM 1183 N N . ILE A 1 178 ? 3.311 7.167 49.788 1.00 22.48 159 ILE A N 1
ATOM 1184 C CA . ILE A 1 178 ? 2.318 7.155 50.852 1.00 22.84 159 ILE A CA 1
ATOM 1185 C C . 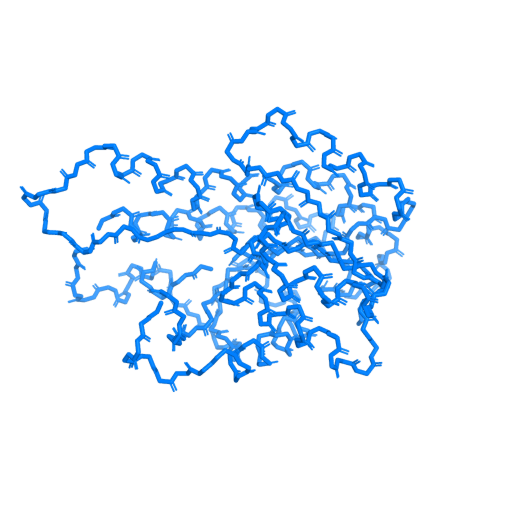ILE A 1 178 ? 2.265 5.790 51.530 1.00 25.72 159 ILE A C 1
ATOM 1186 O O . ILE A 1 178 ? 2.250 5.697 52.761 1.00 25.58 159 ILE A O 1
ATOM 1191 N N . GLN A 1 179 ? 2.253 4.731 50.729 1.00 27.92 160 GLN A N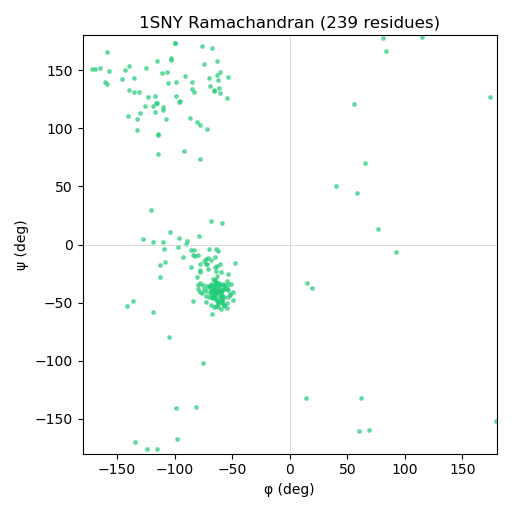 1
ATOM 1192 C CA . GLN A 1 179 ? 2.213 3.390 51.292 1.00 28.78 160 GLN A CA 1
ATOM 1193 C C . GLN A 1 179 ? 3.385 3.151 52.240 1.00 29.80 160 GLN A C 1
ATOM 1194 O O . GLN A 1 179 ? 3.237 2.464 53.253 1.00 30.56 160 GLN A O 1
ATOM 1200 N N . GLY A 1 180 ? 4.547 3.719 51.918 1.00 27.75 161 GLY A N 1
ATOM 1201 C CA . GLY A 1 180 ? 5.720 3.525 52.749 1.00 29.39 161 GLY A CA 1
ATOM 1202 C C . GLY A 1 180 ? 5.951 4.529 53.865 1.00 31.26 161 GLY A C 1
ATOM 1203 O O . GLY A 1 180 ? 6.933 4.429 54.603 1.00 32.79 161 GLY A O 1
ATOM 1204 N N . ASN A 1 181 ? 5.058 5.502 53.997 1.00 29.24 162 ASN A N 1
ATOM 1205 C CA . ASN A 1 181 ? 5.196 6.507 55.041 1.00 29.93 162 ASN A CA 1
ATOM 1206 C C . ASN A 1 181 ? 4.751 5.973 56.402 1.00 30.28 162 ASN A C 1
ATOM 1207 O O . ASN A 1 181 ? 3.557 5.869 56.680 1.00 31.43 162 ASN A O 1
ATOM 1212 N N . THR A 1 182 ? 5.717 5.632 57.246 1.00 31.53 163 THR A N 1
ATOM 1213 C CA . THR A 1 182 ? 5.415 5.119 58.576 1.00 33.80 163 THR A CA 1
ATOM 1214 C C . THR A 1 182 ? 5.981 6.029 59.661 1.00 32.93 163 THR A C 1
ATOM 1215 O O . THR A 1 182 ? 5.845 5.741 60.852 1.00 35.23 163 THR A O 1
ATOM 1219 N N . ASP A 1 183 ? 6.604 7.131 59.252 1.00 32.63 164 ASP A N 1
ATOM 1220 C CA . ASP A 1 183 ? 7.199 8.072 60.195 1.00 31.71 164 ASP A CA 1
ATOM 1221 C C . ASP A 1 183 ? 6.452 9.402 60.327 1.00 29.89 164 ASP A C 1
ATOM 1222 O O . ASP A 1 183 ? 6.695 10.162 61.266 1.00 29.35 164 ASP A O 1
ATOM 1227 N N . GLY A 1 184 ? 5.564 9.686 59.377 1.00 27.50 165 GLY A N 1
ATOM 1228 C CA . GLY A 1 184 ? 4.793 10.919 59.425 1.00 25.90 165 GLY A CA 1
ATOM 1229 C C . GLY A 1 184 ? 5.544 12.223 59.204 1.00 25.92 165 GLY A C 1
ATOM 1230 O O . GLY A 1 184 ? 6.628 12.243 58.618 1.00 27.06 165 GLY A O 1
ATOM 1231 N N . GLY A 1 185 ? 4.948 13.323 59.660 1.00 23.65 166 GLY A N 1
ATOM 1232 C CA . GLY A 1 185 ? 5.567 14.634 59.510 1.00 24.10 166 GLY A CA 1
ATOM 1233 C C . GLY A 1 185 ? 5.912 15.019 58.075 1.00 25.34 166 GLY A C 1
ATOM 1234 O O . GLY A 1 185 ? 5.430 14.397 57.121 1.00 23.25 166 GLY A O 1
ATOM 1243 N N . TYR A 1 187 ? 5.004 17.535 56.174 1.00 23.75 168 TYR A N 1
ATOM 1244 C CA . TYR A 1 187 ? 3.817 17.804 55.373 1.00 21.50 168 TYR A CA 1
ATOM 1245 C C . TYR A 1 187 ? 4.049 18.484 54.027 1.00 20.49 168 TYR A C 1
ATOM 1246 O O . TYR A 1 187 ? 3.582 17.995 53.008 1.00 19.14 168 TYR A O 1
ATOM 1255 N N . ALA A 1 188 ? 4.760 19.607 54.012 1.00 19.49 169 ALA A N 1
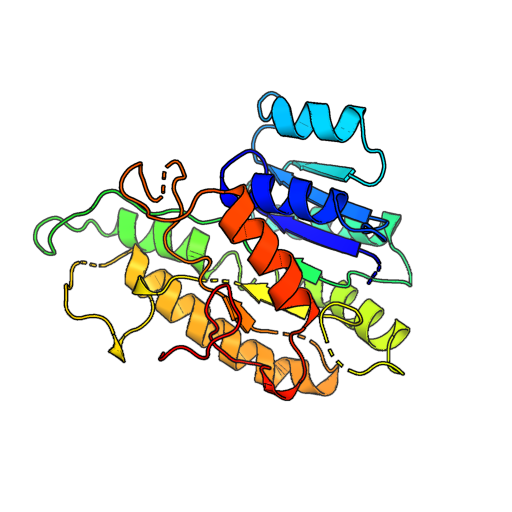ATOM 1256 C CA . ALA A 1 188 ? 5.005 20.300 52.753 1.00 19.08 169 ALA A CA 1
ATOM 1257 C C . ALA A 1 188 ? 5.735 19.408 51.749 1.00 18.80 169 ALA A C 1
ATOM 1258 O O . ALA A 1 188 ? 5.318 19.268 50.595 1.00 18.34 169 ALA A O 1
ATOM 1260 N N . TYR A 1 189 ? 6.820 18.790 52.200 1.00 19.24 170 TYR A N 1
ATOM 1261 C CA . TYR A 1 189 ? 7.616 17.950 51.324 1.00 18.24 170 TYR A CA 1
ATOM 1262 C C . TYR A 1 189 ? 6.857 16.727 50.819 1.00 18.81 170 TYR A C 1
ATOM 1263 O O . TYR A 1 189 ? 6.780 16.505 49.611 1.00 18.51 170 TYR A O 1
ATOM 1272 N N . ARG A 1 190 ? 6.277 15.953 51.732 1.00 19.49 171 ARG A N 1
ATOM 1273 C CA . ARG A 1 190 ? 5.543 14.754 51.324 1.00 18.48 171 ARG A CA 1
ATOM 1274 C C . ARG A 1 190 ? 4.387 15.054 50.381 1.00 18.07 171 ARG A C 1
ATOM 1275 O O . ARG A 1 190 ? 4.234 14.400 49.348 1.00 19.72 171 ARG A O 1
ATOM 1283 N N . THR A 1 191 ? 3.562 16.038 50.722 1.00 16.88 172 THR A N 1
ATOM 1284 C CA . THR A 1 191 ? 2.443 16.340 49.848 1.00 16.32 172 THR A CA 1
ATOM 1285 C C . THR A 1 191 ? 2.897 16.750 48.455 1.00 15.13 172 THR A C 1
ATOM 1286 O O . THR A 1 191 ? 2.264 16.391 47.458 1.00 13.51 172 THR A O 1
ATOM 1290 N N . SER A 1 192 ? 3.985 17.517 48.372 1.00 14.23 173 SER A N 1
ATOM 1291 C CA . SER A 1 192 ? 4.465 17.968 47.078 1.00 15.38 173 SER A CA 1
ATOM 1292 C C . SER A 1 192 ? 5.036 16.864 46.218 1.00 13.74 173 SER A C 1
ATOM 1293 O O . SER A 1 192 ? 4.885 16.889 45.006 1.00 14.49 173 SER A O 1
ATOM 1296 N N . LYS A 1 193 ? 5.698 15.893 46.839 1.00 15.84 174 LYS A N 1
ATOM 1297 C CA . LYS A 1 193 ? 6.280 14.796 46.067 1.00 15.34 174 LYS A CA 1
ATOM 1298 C C . LYS A 1 193 ? 5.212 13.763 45.702 1.00 15.20 174 LYS A C 1
ATOM 1299 O O . LYS A 1 193 ? 5.279 13.168 44.633 1.00 17.38 174 LYS A O 1
ATOM 1305 N N . SER A 1 194 ? 4.230 13.540 46.577 1.00 14.77 175 SER A N 1
ATOM 1306 C CA . SER A 1 194 ? 3.154 12.614 46.225 1.00 15.21 175 SER A CA 1
ATOM 1307 C C . SER A 1 194 ? 2.352 13.277 45.115 1.00 14.98 175 SER A C 1
ATOM 1308 O O . SER A 1 194 ? 1.835 12.610 44.227 1.00 16.03 175 SER A O 1
ATOM 1311 N N . ALA A 1 195 ? 2.245 14.606 45.157 1.00 14.23 176 ALA A N 1
ATOM 1312 C CA . ALA A 1 195 ? 1.522 15.314 44.111 1.00 13.04 176 ALA A CA 1
ATOM 1313 C C . ALA A 1 195 ? 2.293 15.220 42.791 1.00 12.60 176 ALA A C 1
ATOM 1314 O O . ALA A 1 195 ? 1.693 15.069 41.730 1.00 14.68 176 ALA A O 1
ATOM 1316 N N . LEU A 1 196 ? 3.619 15.338 42.856 1.00 14.74 177 LEU A N 1
ATOM 1317 C CA . LEU A 1 196 ? 4.457 15.240 41.660 1.00 15.44 177 LEU A CA 1
ATOM 1318 C C . LEU A 1 196 ? 4.258 13.855 41.051 1.00 15.29 177 LEU A C 1
ATOM 1319 O O . LEU A 1 196 ? 4.155 13.711 39.843 1.00 13.93 177 LEU A O 1
ATOM 1324 N N . ASN A 1 197 ? 4.194 12.836 41.903 1.00 17.60 178 ASN A N 1
ATOM 1325 C CA . ASN A 1 197 ? 3.988 11.474 41.408 1.00 15.97 178 ASN A CA 1
ATOM 1326 C C . ASN A 1 197 ? 2.676 11.335 40.641 1.00 15.36 178 ASN A C 1
ATOM 1327 O O . ASN A 1 197 ? 2.639 10.705 39.582 1.00 16.67 178 ASN A O 1
ATOM 1332 N N . ALA A 1 198 ? 1.598 11.901 41.173 1.00 15.13 179 ALA A N 1
ATOM 1333 C CA . ALA A 1 198 ? 0.303 11.839 40.504 1.00 15.41 179 ALA A CA 1
ATOM 1334 C C . ALA A 1 198 ? 0.407 12.544 39.143 1.00 17.26 179 ALA A C 1
ATOM 1335 O O . ALA A 1 198 ? -0.226 12.145 38.166 1.00 14.79 179 ALA A O 1
ATOM 1337 N N . ALA A 1 199 ? 1.204 13.605 39.078 1.00 17.20 180 ALA A N 1
ATOM 1338 C CA . ALA A 1 199 ? 1.395 14.317 37.817 1.00 16.53 180 ALA A CA 1
ATOM 1339 C C . ALA A 1 199 ? 2.175 13.421 36.847 1.00 17.82 180 ALA A C 1
ATOM 1340 O O . ALA A 1 199 ? 1.902 13.367 35.648 1.00 18.13 180 ALA A O 1
ATOM 1342 N N . THR A 1 200 ? 3.160 12.714 37.378 1.00 17.47 181 THR A N 1
ATOM 1343 C CA . THR A 1 200 ? 3.950 11.808 36.553 1.00 18.63 181 THR A CA 1
ATOM 1344 C C . THR A 1 200 ? 3.046 10.760 35.896 1.00 17.48 181 THR A C 1
ATOM 1345 O O . THR A 1 200 ? 3.184 10.464 34.705 1.00 16.82 181 THR A O 1
ATOM 1349 N N . LYS A 1 201 ? 2.123 10.201 36.674 1.00 19.41 182 LYS A N 1
ATOM 1350 C CA . LYS A 1 201 ? 1.216 9.177 36.143 1.00 21.02 182 LYS A CA 1
ATOM 1351 C C . LYS A 1 201 ? 0.321 9.778 35.064 1.00 21.65 182 LYS A C 1
ATOM 1352 O O . LYS A 1 201 ? 0.195 9.215 33.983 1.00 22.33 182 LYS A O 1
ATOM 1358 N N . SER A 1 202 ? -0.289 10.931 35.330 1.00 19.93 183 SER A N 1
ATOM 1359 C CA . SER A 1 202 ? -1.144 11.539 34.310 1.00 20.31 183 SER A CA 1
ATOM 1360 C C . SER A 1 202 ? -0.366 11.903 33.053 1.00 19.63 183 SER A C 1
ATOM 1361 O O . SER A 1 202 ? -0.854 11.709 31.939 1.00 21.62 183 SER A O 1
ATOM 1364 N N . LEU A 1 203 ? 0.838 12.435 33.220 1.00 21.07 184 LEU A N 1
ATOM 1365 C CA . LEU A 1 203 ? 1.631 12.780 32.049 1.00 20.52 184 LEU A CA 1
ATOM 1366 C C . LEU A 1 203 ? 1.913 11.523 31.212 1.00 21.20 184 LEU A C 1
ATOM 1367 O O . LEU A 1 203 ? 1.858 11.577 29.986 1.00 22.84 184 LEU A O 1
ATOM 1372 N N . SER A 1 204 ? 2.191 10.395 31.867 1.00 23.64 185 SER A N 1
ATOM 1373 C CA . SER A 1 204 ? 2.485 9.151 31.138 1.00 23.36 185 SER A CA 1
ATOM 1374 C C . SER A 1 204 ? 1.324 8.719 30.244 1.00 24.27 185 SER A C 1
ATOM 1375 O O . SER A 1 204 ? 1.531 8.254 29.112 1.00 23.93 185 SER A O 1
ATOM 1378 N N . VAL A 1 205 ? 0.103 8.877 30.747 1.00 24.19 186 VAL A N 1
ATOM 1379 C CA . VAL A 1 205 ? -1.090 8.514 29.988 1.00 24.21 186 VAL A CA 1
ATOM 1380 C C . VAL A 1 205 ? -1.340 9.508 28.856 1.00 25.26 186 VAL A C 1
ATOM 1381 O O . VAL A 1 205 ? -1.539 9.125 27.698 1.00 25.03 186 VAL A O 1
ATOM 1385 N N . ASP A 1 206 ? -1.310 10.794 29.191 1.00 25.73 187 ASP A N 1
ATOM 1386 C CA . ASP A 1 206 ? -1.557 11.843 28.212 1.00 26.32 187 ASP A CA 1
ATOM 1387 C C . ASP A 1 206 ? -0.526 11.950 27.090 1.00 25.28 187 ASP A C 1
ATOM 1388 O O . ASP A 1 206 ? -0.864 12.348 25.977 1.00 28.31 187 ASP A O 1
ATOM 1393 N N . LEU A 1 207 ? 0.725 11.605 27.367 1.00 25.06 188 LEU A N 1
ATOM 1394 C CA . LEU A 1 207 ? 1.764 11.711 26.346 1.00 23.24 188 LEU A CA 1
ATOM 1395 C C . LEU A 1 207 ? 2.059 10.404 25.626 1.00 25.84 188 LEU A C 1
ATOM 1396 O O . LEU A 1 207 ? 2.883 10.369 24.717 1.00 25.31 188 LEU A O 1
ATOM 1401 N N . TYR A 1 208 ? 1.383 9.333 26.022 1.00 26.10 189 TYR A N 1
ATOM 1402 C CA . TYR A 1 208 ? 1.608 8.037 25.391 1.00 29.26 189 TYR A CA 1
ATOM 1403 C C . TYR A 1 208 ? 1.473 8.061 23.868 1.00 30.85 189 TYR A C 1
ATOM 1404 O O . TYR A 1 208 ? 2.230 7.385 23.166 1.00 32.81 189 TYR A O 1
ATOM 1413 N N . PRO A 1 209 ? 0.496 8.819 23.335 1.00 32.60 190 PRO A N 1
ATOM 1414 C CA . PRO A 1 209 ? 0.296 8.908 21.883 1.00 32.48 190 PRO A CA 1
ATOM 1415 C C . PRO A 1 209 ? 1.575 9.276 21.134 1.00 31.85 190 PRO A C 1
ATOM 1416 O O . PRO A 1 209 ? 1.870 8.706 20.083 1.00 28.78 190 PRO A O 1
ATOM 1420 N N . GLN A 1 210 ? 2.322 10.241 21.668 1.00 31.08 191 GLN A N 1
ATOM 1421 C CA . GLN A 1 210 ? 3.575 10.657 21.040 1.00 30.10 191 GLN A CA 1
ATOM 1422 C C . GLN A 1 210 ? 4.731 9.818 21.570 1.00 28.66 191 GLN A C 1
ATOM 1423 O O . GLN A 1 210 ? 5.890 10.040 21.215 1.00 27.57 191 GLN A O 1
ATOM 1429 N N . ARG A 1 211 ? 4.400 8.850 22.420 1.00 26.82 192 ARG A N 1
ATOM 1430 C CA . ARG A 1 211 ? 5.379 7.945 23.011 1.00 24.62 192 ARG A CA 1
ATOM 1431 C C . ARG A 1 211 ? 6.472 8.652 23.810 1.00 25.03 192 ARG A C 1
ATOM 1432 O O . ARG A 1 211 ? 7.652 8.324 23.681 1.00 24.56 192 ARG A O 1
ATOM 1440 N N . ILE A 1 212 ? 6.074 9.626 24.630 1.00 21.26 193 ILE A N 1
ATOM 1441 C CA . ILE A 1 212 ? 7.008 10.355 25.476 1.00 22.99 193 ILE A CA 1
ATOM 1442 C C . ILE A 1 212 ? 6.930 9.708 26.852 1.00 21.92 193 ILE A C 1
ATOM 1443 O O . ILE A 1 212 ? 5.869 9.670 27.467 1.00 25.20 193 ILE A O 1
ATOM 1456 N N . CYS A 1 214 ? 7.438 9.155 30.859 1.00 23.57 195 CYS A N 1
ATOM 1457 C CA . CYS A 1 214 ? 7.463 9.980 32.061 1.00 24.90 195 CYS A CA 1
ATOM 1458 C C . CYS A 1 214 ? 7.568 9.078 33.270 1.00 24.20 195 CYS A C 1
ATOM 1459 O O . CYS A 1 214 ? 6.786 8.133 33.430 1.00 23.53 195 CYS A O 1
ATOM 1464 N N . VAL A 1 215 ? 8.550 9.353 34.116 1.00 23.04 196 VAL A N 1
ATOM 1465 C CA . VAL A 1 215 ? 8.743 8.546 35.301 1.00 24.16 196 VAL A CA 1
ATOM 1466 C C . VAL A 1 215 ? 9.188 9.405 36.461 1.00 23.94 196 VAL A C 1
ATOM 1467 O O . VAL A 1 215 ? 9.835 10.439 36.269 1.00 24.59 196 VAL A O 1
ATOM 1471 N N . SER A 1 216 ? 8.819 8.983 37.665 1.00 22.30 197 SER A N 1
ATOM 1472 C CA . SER A 1 216 ? 9.256 9.664 38.870 1.00 22.54 197 SER A CA 1
ATOM 1473 C C . SER A 1 216 ? 10.425 8.823 39.349 1.00 25.24 197 SER A C 1
ATOM 1474 O O . SER A 1 216 ? 10.375 7.590 39.291 1.00 23.19 197 SER A O 1
ATOM 1477 N N . LEU A 1 217 ? 11.474 9.472 39.824 1.00 22.85 198 LEU A N 1
ATOM 1478 C CA . LEU A 1 217 ? 12.626 8.723 40.280 1.00 25.21 198 LEU A CA 1
ATOM 1479 C C . LEU A 1 217 ? 13.159 9.234 41.608 1.00 24.86 198 LEU A C 1
ATOM 1480 O O . LEU A 1 217 ? 13.340 10.433 41.811 1.00 25.87 198 LEU A O 1
ATOM 1485 N N . HIS A 1 218 ? 13.377 8.299 42.524 1.00 25.85 199 HIS A N 1
ATOM 1486 C CA . HIS A 1 218 ? 13.928 8.598 43.835 1.00 26.41 199 HIS A CA 1
ATOM 1487 C C . HIS A 1 218 ? 15.416 8.325 43.677 1.00 28.15 199 HIS A C 1
ATOM 1488 O O . HIS A 1 218 ? 15.810 7.221 43.306 1.00 28.57 199 HIS A O 1
ATOM 1495 N N . PRO A 1 219 ? 16.260 9.331 43.939 1.00 27.24 200 PRO A N 1
ATOM 1496 C CA . PRO A 1 219 ? 17.711 9.203 43.816 1.00 29.73 200 PRO A CA 1
ATOM 1497 C C . PRO A 1 219 ? 18.356 8.494 44.998 1.00 32.12 200 PRO A C 1
ATOM 1498 O O . PRO A 1 219 ? 19.581 8.412 45.085 1.00 32.57 200 PRO A O 1
ATOM 1502 N N . GLY A 1 220 ? 17.527 7.966 45.891 1.00 33.58 201 GLY A N 1
ATOM 1503 C CA . GLY A 1 220 ? 18.042 7.313 47.079 1.00 36.49 201 GLY A CA 1
ATOM 1504 C C . GLY A 1 220 ? 18.362 8.425 48.060 1.00 39.54 201 GLY A C 1
ATOM 1505 O O . GLY A 1 220 ? 18.181 9.599 47.731 1.00 39.78 201 GLY A O 1
ATOM 1506 N N . TRP A 1 221 ? 18.816 8.084 49.262 1.00 40.80 202 TRP A N 1
ATOM 1507 C CA . TRP A 1 221 ? 19.161 9.117 50.234 1.00 41.76 202 TRP A CA 1
ATOM 1508 C C . TRP A 1 221 ? 20.612 9.516 49.970 1.00 42.46 202 TRP A C 1
ATOM 1509 O O . TRP A 1 221 ? 21.537 8.748 50.241 1.00 42.26 202 TRP A O 1
ATOM 1520 N N . VAL A 1 222 ? 20.801 10.719 49.433 1.00 43.30 203 VAL A N 1
ATOM 1521 C CA . VAL A 1 222 ? 22.131 11.213 49.076 1.00 44.95 203 VAL A CA 1
ATOM 1522 C C . VAL A 1 222 ? 22.624 12.357 49.958 1.00 45.75 203 VAL A C 1
ATOM 1523 O O . VAL A 1 222 ? 21.838 13.187 50.412 1.00 46.04 203 VAL A O 1
ATOM 1527 N N . LYS A 1 223 ? 23.937 12.401 50.174 1.00 46.55 204 LYS A N 1
ATOM 1528 C CA . LYS A 1 223 ? 24.552 13.426 51.010 1.00 46.92 204 LYS A CA 1
ATOM 1529 C C . LYS A 1 223 ? 24.719 14.797 50.359 1.00 46.71 204 LYS A C 1
ATOM 1530 O O . LYS A 1 223 ? 25.830 15.194 50.013 1.00 46.87 204 LYS A O 1
ATOM 1536 N N . THR A 1 224 ? 23.615 15.517 50.198 1.00 46.18 205 THR A N 1
ATOM 1537 C CA . THR A 1 224 ? 23.652 16.862 49.630 1.00 45.84 205 THR A CA 1
ATOM 1538 C C . THR A 1 224 ? 23.189 17.793 50.743 1.00 45.38 205 THR A C 1
ATOM 1539 O O . THR A 1 224 ? 22.948 17.344 51.863 1.00 45.17 205 THR A O 1
ATOM 1543 N N . ASP A 1 225 ? 23.056 19.082 50.445 1.00 44.98 206 ASP A N 1
ATOM 1544 C CA . ASP A 1 225 ? 22.603 20.027 51.456 1.00 44.00 206 ASP A CA 1
ATOM 1545 C C . ASP A 1 225 ? 21.228 19.613 51.986 1.00 43.80 206 ASP A C 1
ATOM 1546 O O . ASP A 1 225 ? 20.911 19.832 53.157 1.00 43.21 206 ASP A O 1
ATOM 1559 N N . GLY A 1 227 ? 19.888 16.266 51.582 1.00 42.52 208 GLY A N 1
ATOM 1560 C CA . GLY A 1 227 ? 20.007 14.926 52.129 1.00 42.92 208 GLY A CA 1
ATOM 1561 C C . GLY A 1 227 ? 20.720 14.860 53.466 1.00 43.59 208 GLY A C 1
ATOM 1562 O O . GLY A 1 227 ? 20.397 14.01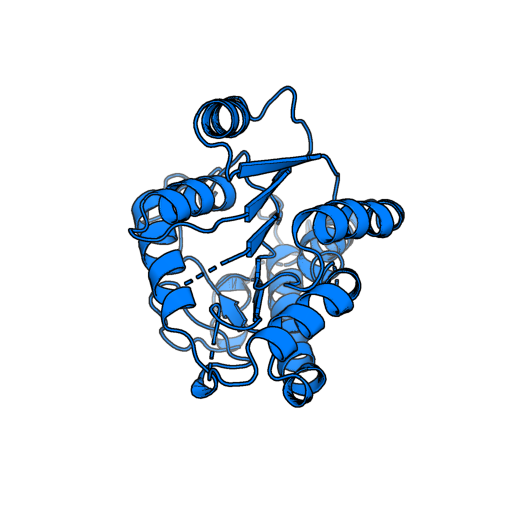2 54.304 1.00 41.95 208 GLY A O 1
ATOM 1563 N N . GLY A 1 228 ? 21.695 15.745 53.667 1.00 43.23 209 GLY A N 1
ATOM 1564 C CA . GLY A 1 228 ? 22.439 15.761 54.916 1.00 43.67 209 GLY A CA 1
ATOM 1565 C C . GLY A 1 228 ? 23.589 14.766 54.963 1.00 44.53 209 GLY A C 1
ATOM 1566 O O . GLY A 1 228 ? 23.679 13.862 54.129 1.00 43.17 209 GLY A O 1
ATOM 1567 N N . SER A 1 229 ? 24.460 14.922 55.959 1.00 45.61 210 SER A N 1
ATOM 1568 C CA . SER A 1 229 ? 25.626 14.056 56.118 1.00 46.00 210 SER A CA 1
ATOM 1569 C C . SER A 1 229 ? 25.317 12.627 56.567 1.00 46.59 210 SER A C 1
ATOM 1570 O O . SER A 1 229 ? 26.198 11.765 56.531 1.00 46.59 210 SER A O 1
ATOM 1573 N N . SER A 1 230 ? 24.081 12.371 56.990 1.00 46.84 211 SER A N 1
ATOM 1574 C CA . SER A 1 230 ? 23.700 11.031 57.442 1.00 47.97 211 SER A CA 1
ATOM 1575 C C . SER A 1 230 ? 23.309 10.101 56.296 1.00 48.13 211 SER A C 1
ATOM 1576 O O . SER A 1 230 ? 23.124 8.899 56.501 1.00 48.76 211 SER A O 1
ATOM 1579 N N . ALA A 1 231 ? 23.185 10.653 55.093 1.00 48.21 212 ALA A N 1
ATOM 1580 C CA . ALA A 1 231 ? 22.809 9.863 53.925 1.00 47.03 212 ALA A CA 1
ATOM 1581 C C . ALA A 1 231 ? 23.853 8.790 53.616 1.00 46.46 212 ALA A C 1
ATOM 1582 O O . ALA A 1 231 ? 25.054 9.022 53.750 1.00 46.31 212 ALA A O 1
ATOM 1584 N N . PRO A 1 232 ? 23.402 7.597 53.198 1.00 46.13 213 PRO A N 1
ATOM 1585 C CA . PRO A 1 232 ? 24.306 6.489 52.874 1.00 45.79 213 PRO A CA 1
ATOM 1586 C C . PRO A 1 232 ? 24.986 6.598 51.512 1.00 44.91 213 PRO A C 1
ATOM 1587 O O . PRO A 1 232 ? 26.032 5.992 51.284 1.00 45.14 213 PRO A O 1
ATOM 1591 N N . LEU A 1 233 ? 24.392 7.371 50.610 1.00 44.35 214 LEU A N 1
ATOM 1592 C CA . LEU A 1 233 ? 24.944 7.530 49.271 1.00 43.50 214 LEU A CA 1
ATOM 1593 C C . LEU A 1 233 ? 25.599 8.893 49.060 1.00 43.55 214 LEU A C 1
ATOM 1594 O O . LEU A 1 233 ? 25.187 9.891 49.651 1.00 43.47 214 LEU A O 1
ATOM 1599 N N . ASP A 1 234 ? 26.629 8.922 48.220 1.00 42.97 215 ASP A N 1
ATOM 1600 C CA . ASP A 1 234 ? 27.308 10.169 47.900 1.00 43.70 215 ASP A CA 1
ATOM 1601 C C . ASP A 1 234 ? 26.744 10.616 46.552 1.00 42.57 215 ASP A C 1
ATOM 1602 O O . ASP A 1 234 ? 25.975 9.884 45.930 1.00 41.59 215 ASP A O 1
ATOM 1607 N N . VAL A 1 235 ? 27.117 11.806 46.098 1.00 41.67 216 VAL A N 1
ATOM 1608 C CA . VAL A 1 235 ? 26.603 12.317 44.831 1.00 41.11 216 VAL A CA 1
ATOM 1609 C C . VAL A 1 235 ? 26.961 11.486 43.591 1.00 41.24 216 VAL A C 1
ATOM 1610 O O . VAL A 1 235 ? 26.076 11.098 42.825 1.00 40.16 216 VAL A O 1
ATOM 1614 N N . PRO A 1 236 ? 28.259 11.206 43.371 1.00 40.96 217 PRO A N 1
ATOM 1615 C CA . PRO A 1 236 ? 28.674 10.418 42.201 1.00 41.38 217 PRO A CA 1
ATOM 1616 C C . PRO A 1 236 ? 28.049 9.024 42.141 1.00 41.90 217 PRO A C 1
ATOM 1617 O O . PRO A 1 236 ? 27.682 8.543 41.067 1.00 41.39 217 PRO A O 1
ATOM 1621 N N . THR A 1 237 ? 27.934 8.378 43.297 1.00 40.76 218 THR A N 1
ATOM 1622 C CA . THR A 1 237 ? 27.360 7.040 43.365 1.00 40.52 218 THR A CA 1
ATOM 1623 C C . THR A 1 237 ? 25.902 7.057 42.924 1.00 40.73 218 THR A C 1
ATOM 1624 O O . THR A 1 237 ? 25.471 6.224 42.120 1.00 40.67 218 THR A O 1
ATOM 1628 N N . SER A 1 238 ? 25.142 8.007 43.458 1.00 39.40 219 SER A N 1
ATOM 1629 C CA . SER A 1 238 ? 23.732 8.123 43.120 1.00 38.74 219 SER A CA 1
ATOM 1630 C C . SER A 1 238 ? 23.543 8.543 41.671 1.00 38.45 219 SER A C 1
ATOM 1631 O O . SER A 1 238 ? 22.931 7.820 40.885 1.00 38.88 219 SER A O 1
ATOM 1634 N N . THR A 1 239 ? 24.072 9.710 41.319 1.00 38.43 220 THR A N 1
ATOM 1635 C CA . THR A 1 239 ? 23.938 10.225 39.961 1.00 40.12 220 THR A CA 1
ATOM 1636 C C . THR A 1 239 ? 24.502 9.275 38.908 1.00 40.17 220 THR A C 1
ATOM 1637 O O . THR A 1 239 ? 23.976 9.195 37.797 1.00 39.93 220 THR A O 1
ATOM 1641 N N . GLY A 1 240 ? 25.564 8.554 39.256 1.00 39.68 221 GLY A N 1
ATOM 1642 C CA . GLY A 1 240 ? 26.144 7.618 38.313 1.00 38.98 221 GLY A CA 1
ATOM 1643 C C . GLY A 1 240 ? 25.125 6.550 37.968 1.00 40.45 221 GLY A C 1
ATOM 1644 O O . GLY A 1 240 ? 24.875 6.257 36.796 1.00 40.53 221 GLY A O 1
ATOM 1645 N N . GLN A 1 241 ? 24.518 5.968 38.997 1.00 40.08 222 GLN A N 1
ATOM 1646 C CA . GLN A 1 241 ? 23.517 4.934 38.786 1.00 40.95 222 GLN A CA 1
ATOM 1647 C C . GLN A 1 241 ? 22.255 5.529 38.159 1.00 38.97 222 GLN A C 1
ATOM 1648 O O . GLN A 1 241 ? 21.593 4.879 37.348 1.00 38.43 222 GLN A O 1
ATOM 1654 N N . ILE A 1 242 ? 21.923 6.763 38.532 1.00 37.78 223 ILE A N 1
ATOM 1655 C CA . ILE A 1 242 ? 20.739 7.419 37.980 1.00 37.54 223 ILE A CA 1
ATOM 1656 C C . ILE A 1 242 ? 20.845 7.549 36.462 1.00 37.27 223 ILE A C 1
ATOM 1657 O O . ILE A 1 242 ? 19.958 7.101 35.726 1.00 36.54 223 ILE A O 1
ATOM 1662 N N . VAL A 1 243 ? 21.932 8.165 36.000 1.00 37.75 224 VAL A N 1
ATOM 1663 C CA . VAL A 1 243 ? 22.167 8.341 34.570 1.00 37.67 224 VAL A CA 1
ATOM 1664 C C . VAL A 1 243 ? 22.102 6.982 33.885 1.00 37.95 224 VAL A C 1
ATOM 1665 O O . VAL A 1 243 ? 21.592 6.852 32.773 1.00 37.61 224 VAL A O 1
ATOM 1669 N N . GLN A 1 244 ? 22.620 5.967 34.563 1.00 38.53 225 GLN A N 1
ATOM 1670 C CA . GLN A 1 244 ? 22.618 4.616 34.024 1.00 40.09 225 GLN A CA 1
ATOM 1671 C C . GLN A 1 244 ? 21.193 4.067 33.999 1.00 38.64 225 GLN A C 1
ATOM 1672 O O . GLN A 1 244 ? 20.756 3.493 33.004 1.00 40.42 225 GLN A O 1
ATOM 1678 N N . THR A 1 245 ? 20.467 4.260 35.095 1.00 38.01 226 THR A N 1
ATOM 1679 C CA . THR A 1 245 ? 19.093 3.780 35.202 1.00 36.48 226 THR A CA 1
ATOM 1680 C C . THR A 1 245 ? 18.154 4.411 34.182 1.00 35.18 226 THR A C 1
ATOM 1681 O O . THR A 1 245 ? 17.389 3.712 33.518 1.00 34.15 226 THR A O 1
ATOM 1685 N N . ILE A 1 246 ? 18.197 5.732 34.061 1.00 35.87 227 ILE A N 1
ATOM 1686 C CA . ILE A 1 246 ? 17.324 6.401 33.106 1.00 36.52 227 ILE A CA 1
ATOM 1687 C C . ILE A 1 246 ? 17.685 5.954 31.704 1.00 36.49 227 ILE A C 1
ATOM 1688 O O . ILE A 1 246 ? 16.846 5.950 30.808 1.00 37.25 227 ILE A O 1
ATOM 1693 N N . SER A 1 247 ? 18.942 5.563 31.525 1.00 37.50 228 SER A N 1
ATOM 1694 C CA . SER A 1 247 ? 19.419 5.104 30.228 1.00 39.07 228 SER A CA 1
ATOM 1695 C C . SER A 1 247 ? 18.865 3.724 29.886 1.00 39.54 228 SER A C 1
ATOM 1696 O O . SER A 1 247 ? 18.889 3.311 28.729 1.00 40.10 228 SER A O 1
ATOM 1699 N N . LYS A 1 248 ? 18.358 3.013 30.888 1.00 38.99 229 LYS A N 1
ATOM 1700 C CA . LYS A 1 248 ? 17.810 1.680 30.655 1.00 39.76 229 LYS A CA 1
ATOM 1701 C C . LYS A 1 248 ? 16.292 1.633 30.779 1.00 39.52 229 LYS A C 1
ATOM 1702 O O . LYS A 1 248 ? 15.677 0.596 30.534 1.00 41.01 229 LYS A O 1
ATOM 1704 N N . LEU A 1 249 ? 15.686 2.755 31.156 1.00 39.36 230 LEU A N 1
ATOM 1705 C CA . LEU A 1 249 ? 14.236 2.817 31.308 1.00 38.62 230 LEU A CA 1
ATOM 1706 C C . LEU A 1 249 ? 13.547 2.717 29.954 1.00 38.78 230 LEU A C 1
ATOM 1707 O O . LEU A 1 249 ? 13.974 3.341 28.982 1.00 38.81 230 LEU A O 1
ATOM 1712 N N . GLY A 1 250 ? 12.480 1.926 29.896 1.00 38.60 231 GLY A N 1
ATOM 1713 C CA . GLY A 1 250 ? 11.747 1.751 28.656 1.00 37.97 231 GLY A CA 1
ATOM 1714 C C . GLY A 1 250 ? 10.249 1.856 28.852 1.00 37.92 231 GLY A C 1
ATOM 1715 O O . GLY A 1 250 ? 9.788 2.227 29.933 1.00 38.28 231 GLY A O 1
ATOM 1716 N N . GLU A 1 251 ? 9.492 1.509 27.814 1.00 38.29 232 GLU A N 1
ATOM 1717 C CA . GLU A 1 251 ? 8.033 1.584 27.846 1.00 39.96 232 GLU A CA 1
ATOM 1718 C C . GLU A 1 251 ? 7.389 0.834 29.008 1.00 41.02 232 GLU A C 1
ATOM 1719 O O . GLU A 1 251 ? 6.340 1.242 29.513 1.00 40.88 232 GLU A O 1
ATOM 1725 N N . LYS A 1 252 ? 8.017 -0.255 29.436 1.00 40.94 233 LYS A N 1
ATOM 1726 C CA . LYS A 1 252 ? 7.482 -1.048 30.533 1.00 41.55 233 LYS A CA 1
ATOM 1727 C C . LYS A 1 252 ? 7.470 -0.292 31.857 1.00 41.19 233 LYS A C 1
ATOM 1728 O O . LYS A 1 252 ? 6.606 -0.536 32.703 1.00 41.20 233 LYS A O 1
ATOM 1734 N N . GLN A 1 253 ? 8.421 0.624 32.032 1.00 38.39 234 GLN A N 1
ATOM 1735 C CA . GLN A 1 253 ? 8.505 1.405 33.263 1.00 36.87 234 GLN A CA 1
ATOM 1736 C C . GLN A 1 253 ? 7.820 2.763 33.129 1.00 33.72 234 GLN A C 1
ATOM 1737 O O . GLN A 1 253 ? 7.887 3.582 34.038 1.00 34.96 234 GLN A O 1
ATOM 1743 N N . ASN A 1 254 ? 7.163 2.988 31.999 1.00 32.13 235 ASN A N 1
ATOM 1744 C CA . ASN A 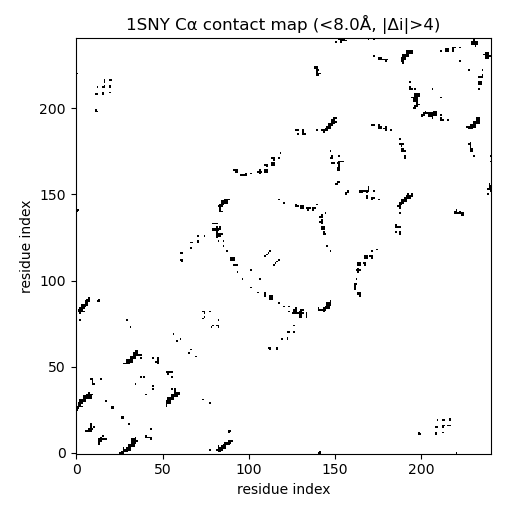1 254 ? 6.477 4.248 31.734 1.00 30.08 235 ASN A CA 1
ATOM 1745 C C . ASN A 1 254 ? 5.376 4.559 32.742 1.00 31.04 235 ASN A C 1
ATOM 1746 O O . ASN A 1 254 ? 4.516 3.718 33.018 1.00 29.60 235 ASN A O 1
ATOM 1751 N N . GLY A 1 255 ? 5.405 5.778 33.279 1.00 30.20 236 GLY A N 1
ATOM 1752 C CA . GLY A 1 255 ? 4.414 6.193 34.253 1.00 27.38 236 GLY A CA 1
ATOM 1753 C C . GLY A 1 255 ? 4.674 5.607 35.626 1.00 28.49 236 GLY A C 1
ATOM 1754 O O . GLY A 1 255 ? 3.821 5.671 36.511 1.00 29.90 236 GLY A O 1
ATOM 1755 N N . GLY A 1 256 ? 5.866 5.053 35.812 1.00 27.69 237 GLY A N 1
ATOM 1756 C CA . GLY A 1 256 ? 6.203 4.436 37.078 1.00 25.09 237 GLY A CA 1
ATOM 1757 C C . GLY A 1 256 ? 7.032 5.255 38.042 1.00 25.74 237 GLY A C 1
ATOM 1758 O O . GLY A 1 256 ? 7.517 6.342 37.733 1.00 25.52 237 GLY A O 1
ATOM 1759 N N . PHE A 1 257 ? 7.188 4.699 39.233 1.00 25.48 238 PHE A N 1
ATOM 1760 C CA . PHE A 1 257 ? 7.947 5.302 40.306 1.00 24.56 238 PHE A CA 1
ATOM 1761 C C . PHE A 1 257 ? 9.088 4.322 40.536 1.00 28.15 238 PHE A C 1
ATOM 1762 O O . PHE A 1 257 ? 8.868 3.169 40.938 1.00 28.23 238 PHE A O 1
ATOM 1770 N N . VAL A 1 258 ? 10.305 4.757 40.245 1.00 27.13 239 VAL A N 1
ATOM 1771 C CA . VAL A 1 258 ? 11.445 3.872 40.406 1.00 29.80 239 VAL A CA 1
ATOM 1772 C C . VAL A 1 258 ? 12.550 4.409 41.299 1.00 29.74 239 VAL A C 1
ATOM 1773 O O . VAL A 1 258 ? 12.747 5.620 41.435 1.00 30.06 239 VAL A O 1
ATOM 1777 N N . ASN A 1 259 ? 13.266 3.473 41.906 1.00 29.69 240 ASN A N 1
ATOM 1778 C CA . ASN A 1 259 ? 14.385 3.765 42.784 1.00 28.67 240 ASN A CA 1
ATOM 1779 C C . ASN A 1 259 ? 15.565 4.156 41.882 1.00 30.73 240 ASN A C 1
ATOM 1780 O O . ASN A 1 259 ? 15.484 4.026 40.657 1.00 29.63 240 ASN A O 1
ATOM 1785 N N . TYR A 1 260 ? 16.652 4.641 42.472 1.00 31.37 241 TYR A N 1
ATOM 1786 C CA . TYR A 1 260 ? 17.806 5.064 41.680 1.00 34.13 241 TYR A CA 1
ATOM 1787 C C . TYR A 1 260 ? 18.467 3.934 40.892 1.00 34.29 241 TYR A C 1
ATOM 1788 O O . TYR A 1 260 ? 19.209 4.189 39.941 1.00 33.64 241 TYR A O 1
ATOM 1797 N N . ASP A 1 261 ? 18.196 2.693 41.287 1.00 32.80 242 ASP A N 1
ATOM 1798 C CA . ASP A 1 261 ? 18.761 1.536 40.601 1.00 32.54 242 ASP A CA 1
ATOM 1799 C C . ASP A 1 261 ? 17.708 0.865 39.730 1.00 32.92 242 ASP A C 1
ATOM 1800 O O . ASP A 1 261 ? 17.910 -0.252 39.245 1.00 32.12 242 ASP A O 1
ATOM 1805 N N . GLY A 1 262 ? 16.576 1.544 39.556 1.00 29.61 243 GLY A N 1
ATOM 1806 C CA . GLY A 1 262 ? 15.508 1.022 38.720 1.00 28.91 243 GLY A CA 1
ATOM 1807 C C . GLY A 1 262 ? 14.422 0.192 39.382 1.00 26.31 243 GLY A C 1
ATOM 1808 O O . GLY A 1 262 ? 13.436 -0.153 38.729 1.00 27.82 243 GLY A O 1
ATOM 1809 N N . THR A 1 263 ? 14.578 -0.128 40.662 1.00 27.76 244 THR A N 1
ATOM 1810 C CA . THR A 1 263 ? 13.577 -0.936 41.365 1.00 27.92 244 THR A CA 1
ATOM 1811 C C . THR A 1 263 ? 12.231 -0.221 41.517 1.00 27.49 244 THR A C 1
ATOM 1812 O O . THR A 1 263 ? 12.177 0.942 41.916 1.00 24.41 244 THR A O 1
ATOM 1816 N N . PRO A 1 264 ? 11.123 -0.911 41.198 1.00 28.28 245 PRO A N 1
ATOM 1817 C CA . PRO A 1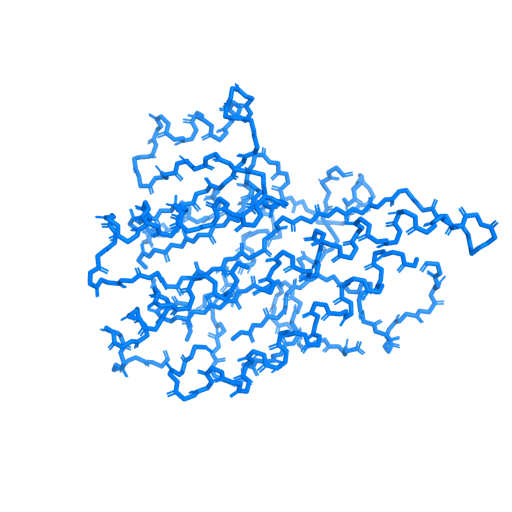 264 ? 9.784 -0.320 41.305 1.00 28.22 245 PRO A CA 1
ATOM 1818 C C . PRO A 1 264 ? 9.441 0.079 42.739 1.00 29.38 245 PRO A C 1
ATOM 1819 O O . PRO A 1 264 ? 9.659 -0.687 43.676 1.00 29.17 245 PRO A O 1
ATOM 1823 N N . LEU A 1 265 ? 8.891 1.277 42.909 1.00 27.66 246 LEU A N 1
ATOM 1824 C CA . LEU A 1 265 ? 8.516 1.761 44.235 1.00 27.22 246 LEU A CA 1
ATOM 1825 C C . LEU A 1 265 ? 7.010 1.956 44.350 1.00 25.34 246 LEU A C 1
ATOM 1826 O O . LEU A 1 265 ? 6.318 2.124 43.343 1.00 25.54 246 LEU A O 1
ATOM 1831 N N . ALA A 1 266 ? 6.522 1.942 45.587 1.00 23.19 247 ALA A N 1
ATOM 1832 C CA . ALA A 1 266 ? 5.107 2.098 45.876 1.00 22.81 247 ALA A CA 1
ATOM 1833 C C . ALA A 1 266 ? 4.706 3.564 45.946 1.00 23.13 247 ALA A C 1
ATOM 1834 O O . ALA A 1 266 ? 5.446 4.380 46.499 1.00 22.80 247 ALA A O 1
ATOM 1836 N N . TRP A 1 267 ? 3.535 3.864 45.391 1.00 23.92 248 TRP A N 1
ATOM 1837 C CA . TRP A 1 267 ? 2.975 5.210 45.392 1.00 24.57 248 TRP A CA 1
ATOM 1838 C C . TRP A 1 267 ? 2.609 5.561 46.835 1.00 24.75 248 TRP A C 1
ATOM 1839 O O A TRP A 1 267 ? 2.682 6.757 47.197 0.50 18.81 248 TRP A O 1
ATOM 1840 O O B TRP A 1 267 ? 2.228 4.630 47.585 0.50 18.89 248 TRP A O 1
#

Radius of gyration: 17.02 Å; Cα contacts (8 Å, |Δi|>4): 464; chains: 1; bounding box: 37×36×51 Å

Secondary structure (DSSP, 8-state):
--EEEES--SSHHHHHHHHHHHTSSS--SEEEEEES-TTS-HHHHHHHHH-TTEEEEE--TT-GGGHHHHHHHHHHHHGGG--SEEE------PPP--GGG--HHHHHHHHIIIIITT--HHHHHHHHHHHHHHTTT---TTT-EEE---GGG-STT--S---HHHHHHHHHHHHHHHHHHHHGGGT--BEE---SB-----TT-SB-HHHHHHHHHHHHHH--GGGTT-EE-TTS-B---

Sequence (241 aa):
HNSILITGCNRGLGLGLVKALLNLPQPPQHLFTTCRNREQAKELEDLAKNHSNIHILEIDLRNFDAYDKLVADIEGVTKDQGLNVLFNNAGIAPKSARITAVRSQELLDTLQTNTVVPILAKACLPLLKKAAKANESQPGVGRAAIINSSILGSIQGNTDGGYAYRTSKSALNAATKSLSVDLYPQRICVSLHPGWVKTDGGSSAPLDVPTSTGQIVQTISKLGEKQNGGFVNYDGTPLAW

GO terms:
  GO:0005759 mitochondrial matrix (C, IDA)
  GO:0004090 carbonyl reductase (NADPH) activity (F, IDA)
  GO:0160241 cardiolipin dehydrogenase (NAD+) activity (F, IDA)

Solvent-accessible surface area: 11681 Å² total

CATH classification: 3.40.50.720

Organism: Drosophila melanogaster (NCBI:txid7227)

B-factor: mean 33.73, std 10.56, range [10.31, 62.56]

Nearest PDB structures (foldseek):
  1sny-assembly1_A-2  TM=1.004E+00  e=3.084E-48  Drosophila melanogaster
  1yo6-assembly2_C  TM=9.212E-01  e=1.153E-21  Caenorhabditis elegans
  1yo6-assembly3_E  TM=9.259E-01  e=2.255E-21  Caenorhabditis elegans
  1yo6-assembly1_B  TM=9.182E-01  e=2.878E-21  Caenorhabditis elegans
  1yo6-assembly2_D  TM=9.279E-01  e=5.718E-20  Caenorhabditis elegans

InterPro domains:
  IPR002347 Short-chain dehydrogenase/reductase SDR [PF00106] (3-209)
  IPR002347 Short-chain dehydrogenase/reductase SDR [PR00080] (81-92)
  IPR002347 Short-chain dehydrogenase/reductase SDR [PR00080] (146-154)
  IPR002347 Short-chain dehydrogenase/reductase SDR [PR00080] (169-188)
  IPR002347 Short-chain dehydrogenase/reductase SDR [PR00081] (3-20)
  IPR002347 Short-chain dehydrogenase/reductase SDR [PR00081] (81-92)
  IPR002347 Short-chain dehydrogenase/reductase SDR [PR00081] (140-156)
  IPR002347 Short-chain dehydrogenase/reductase SDR [PR00081] (169-188)
  IPR002347 Short-chain dehydrogenase/reductase SDR [PR00081] (190-207)
  IPR036291 NAD(P)-binding domain superfamily [SSF51735] (1-247)
  IPR051468 Fungal Secondary Metabolite SDRs [PTHR43544] (2-247)

Foldseek 3Di:
DAAEEEEDCLFFQNVLLVVLLVPDPDHYQAYEYEDADCVHSVVLVVVCVVDVSYHYDHDDLLPVVCLLVVLVVVCVVCPLQFHLEYEYDFADDDDFDDPVPDDPVLQVVRLCGLAVSLLNCVSSVVRQLSQLVVPVVDFASNRHEYEHAALLLFPVPPPPDTHSRNVNRVNNLVSQLVCLVVCVVSPYGEYEHLAQEPTCVNPVGPHYNNRSSNLQSVQSRPDGPVCRSFYAYSNGHGHHD